Protein AF-A0A6J8EAR9-F1 (afdb_monomer)

Organism: Mytilus coruscus (NCBI:txid42192)

Nearest PDB structures (foldseek):
  6s7x-assembly1_B  TM=5.509E-01  e=9.308E-03  Drosophila melanogaster
  8rb3-assembly1_A  TM=5.680E-01  e=2.568E-02  Mus musculus
  8uyo-assembly1_1  TM=5.800E-01  e=6.290E-02  Homo sapiens

InterPro domains:
  IPR005162 Retrotransposon-derived protein PEG10, N-terminal capsid-like domain [PF03732] (91-165)

Foldseek 3Di:
DPVVVVVVVVVVVVVVVVVVVVVVVVVVVVVVVVVVVVVVVVVVVVVVVLVVLQVQAAAAELAQVCLVVRLVSLVVVCVVVVPLVCSLVSQLSRYDDPSNVVSVVCCVVPVPDHPVRNSVVCCVPRHDPDDLVNLVVVLVVQDADPPHDPVRSVVVNVVSVCSNCVVVVVPVVVVVVPD

Solvent-accessible surface area (backbone atoms only — not comparable to full-atom values): 10163 Å² total; per-residue (Å²): 124,70,72,61,56,56,54,54,52,52,53,53,52,52,54,51,50,54,51,53,53,53,51,53,50,53,52,51,52,54,54,51,52,52,53,51,52,53,50,51,50,52,51,50,51,52,52,52,52,55,55,51,52,59,74,75,35,76,67,40,76,73,56,29,86,51,35,66,58,41,54,52,43,51,52,53,48,20,61,75,69,72,36,66,90,47,42,64,57,52,51,44,71,34,31,37,66,74,58,24,59,44,48,55,53,48,46,71,79,39,76,85,63,50,65,68,58,51,50,50,56,46,42,76,73,46,34,63,87,72,54,37,68,58,31,41,54,49,52,75,66,64,70,80,52,97,88,55,52,72,66,59,41,50,52,54,50,49,56,35,48,51,52,35,46,56,71,60,72,65,55,59,65,66,58,71,78,67,124

pLDDT: mean 82.87, std 12.56, range [37.75, 95.69]

Structure (mmCIF, N/CA/C/O backbone):
data_AF-A0A6J8EAR9-F1
#
_entry.id   AF-A0A6J8EAR9-F1
#
loop_
_atom_site.group_PDB
_atom_site.id
_atom_site.type_symbol
_atom_site.label_atom_id
_atom_site.label_alt_id
_atom_site.label_comp_id
_atom_site.label_asym_id
_atom_site.label_entity_id
_atom_site.label_seq_id
_atom_site.pdbx_PDB_ins_code
_atom_site.Cartn_x
_atom_site.Cartn_y
_atom_site.Cartn_z
_atom_site.occupancy
_atom_site.B_iso_or_equiv
_atom_site.auth_seq_id
_atom_site.auth_comp_id
_atom_site.auth_asym_id
_atom_site.auth_atom_id
_atom_site.pdbx_PDB_model_num
ATOM 1 N N . MET A 1 1 ? 46.268 8.290 -72.864 1.00 56.88 1 MET A N 1
ATOM 2 C CA . MET A 1 1 ? 46.590 8.109 -71.430 1.00 56.88 1 MET A CA 1
ATOM 3 C C . MET A 1 1 ? 45.366 8.350 -70.540 1.00 56.88 1 MET A C 1
ATOM 5 O O . MET A 1 1 ? 45.399 7.973 -69.382 1.00 56.88 1 MET A O 1
ATOM 9 N N . ASP A 1 2 ? 44.246 8.835 -71.088 1.00 58.75 2 ASP A N 1
ATOM 10 C CA . ASP A 1 2 ? 43.073 9.289 -70.319 1.00 58.75 2 ASP A CA 1
ATOM 11 C C . ASP A 1 2 ? 42.173 8.182 -69.743 1.00 58.75 2 ASP A C 1
ATOM 13 O O . ASP A 1 2 ? 41.381 8.428 -68.840 1.00 58.75 2 ASP A O 1
ATOM 17 N N . ASN A 1 3 ? 42.294 6.939 -70.222 1.00 59.97 3 ASN A N 1
ATOM 18 C CA . ASN A 1 3 ? 41.403 5.849 -69.798 1.00 59.97 3 ASN A CA 1
ATOM 19 C C . ASN A 1 3 ? 41.842 5.176 -68.478 1.00 59.97 3 ASN A C 1
ATOM 21 O O . ASN A 1 3 ? 41.059 4.484 -67.832 1.00 59.97 3 ASN A O 1
ATOM 25 N N . GLN A 1 4 ? 43.097 5.382 -68.060 1.00 60.66 4 GLN A N 1
ATOM 26 C CA . GLN A 1 4 ? 43.659 4.792 -66.838 1.00 60.66 4 GLN A CA 1
ATOM 27 C C . GLN A 1 4 ? 43.368 5.658 -65.597 1.00 60.66 4 GLN A C 1
ATOM 29 O O . GLN A 1 4 ? 43.118 5.121 -64.518 1.00 60.66 4 GLN A O 1
ATOM 34 N N . ASP A 1 5 ? 43.291 6.983 -65.768 1.00 64.81 5 ASP A N 1
ATOM 35 C CA . ASP A 1 5 ? 42.922 7.927 -64.702 1.00 64.81 5 ASP A CA 1
ATOM 36 C C . ASP A 1 5 ? 41.435 7.849 -64.330 1.00 64.81 5 ASP A C 1
ATOM 38 O O . ASP A 1 5 ? 41.087 7.879 -63.147 1.00 64.81 5 ASP A O 1
ATOM 42 N N . ALA A 1 6 ? 40.547 7.661 -65.313 1.00 69.50 6 ALA A N 1
ATOM 43 C CA . ALA A 1 6 ? 39.117 7.470 -65.057 1.00 69.50 6 ALA A CA 1
ATOM 44 C C . ALA A 1 6 ? 38.842 6.186 -64.246 1.00 69.50 6 ALA A C 1
ATOM 46 O O . ALA A 1 6 ? 38.033 6.197 -63.317 1.00 69.50 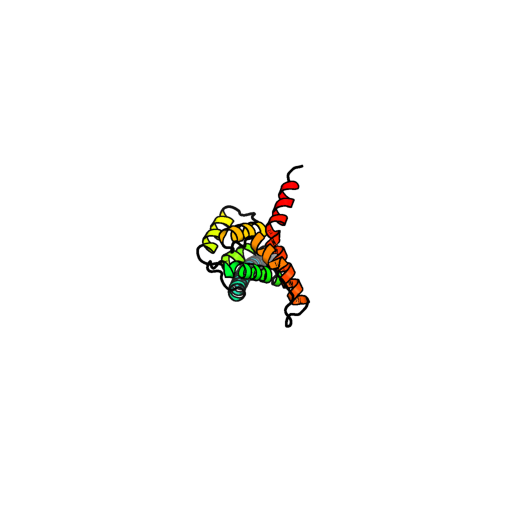6 ALA A O 1
ATOM 47 N N . SER A 1 7 ? 39.572 5.103 -64.540 1.00 72.94 7 SER A N 1
ATOM 48 C CA . SER A 1 7 ? 39.467 3.830 -63.816 1.00 72.94 7 SER A CA 1
ATOM 49 C C . SER A 1 7 ? 39.967 3.934 -62.372 1.00 72.94 7 SER A C 1
ATOM 51 O O . SER A 1 7 ? 39.327 3.404 -61.466 1.00 72.94 7 SER A O 1
ATOM 53 N N . MET A 1 8 ? 41.080 4.638 -62.131 1.00 72.50 8 MET A N 1
ATOM 54 C CA . MET A 1 8 ? 41.574 4.861 -60.767 1.00 72.50 8 MET A CA 1
ATOM 55 C C . MET A 1 8 ? 40.652 5.772 -59.949 1.00 72.50 8 MET A C 1
ATOM 57 O O . MET A 1 8 ? 40.526 5.588 -58.738 1.00 72.50 8 MET A O 1
ATOM 61 N N . SER A 1 9 ? 40.002 6.747 -60.589 1.00 76.81 9 SER A N 1
ATOM 62 C CA . SER A 1 9 ? 39.038 7.627 -59.921 1.00 76.81 9 SER A CA 1
ATOM 63 C C . SER A 1 9 ? 37.786 6.860 -59.477 1.00 76.81 9 SER A C 1
ATOM 65 O O . SER A 1 9 ? 37.372 6.973 -58.324 1.00 76.81 9 SER A O 1
ATOM 67 N N . ALA A 1 10 ? 37.241 5.992 -60.339 1.00 78.00 10 ALA A N 1
ATOM 68 C CA . ALA A 1 10 ? 36.088 5.150 -60.010 1.00 78.00 10 ALA A CA 1
ATOM 69 C C . ALA A 1 10 ? 36.380 4.180 -58.849 1.00 78.00 10 ALA A C 1
ATOM 71 O O . ALA A 1 10 ? 35.586 4.065 -57.916 1.00 78.00 10 ALA A O 1
ATOM 72 N N . GLN A 1 11 ? 37.563 3.560 -58.849 1.00 81.25 11 GLN A N 1
ATOM 73 C CA . GLN A 1 11 ? 37.971 2.625 -57.800 1.00 81.25 11 GLN A CA 1
ATOM 74 C C . GLN A 1 11 ? 38.132 3.311 -56.430 1.00 81.25 11 GLN A C 1
ATOM 76 O O . GLN A 1 11 ? 37.789 2.737 -55.398 1.00 81.25 11 GLN A O 1
ATOM 81 N N . LYS A 1 12 ? 38.596 4.569 -56.398 1.00 80.00 12 LYS A N 1
ATOM 82 C CA . LYS A 1 12 ? 38.664 5.367 -55.159 1.00 80.00 12 LYS A CA 1
ATOM 83 C C . LYS A 1 12 ? 37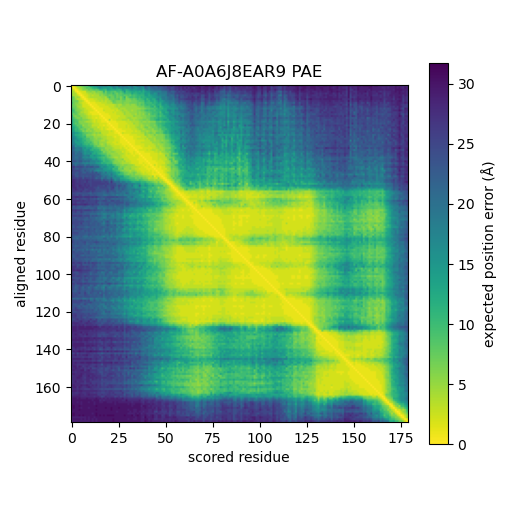.281 5.699 -54.599 1.00 80.00 12 LYS A C 1
ATOM 85 O O . LYS A 1 12 ? 37.106 5.667 -53.382 1.00 80.00 12 LYS A O 1
ATOM 90 N N . VAL A 1 13 ? 36.309 5.998 -55.464 1.00 82.00 13 VAL A N 1
ATOM 91 C CA . VAL A 1 13 ? 34.923 6.275 -55.049 1.00 82.00 13 VAL A CA 1
ATOM 92 C C . VAL A 1 13 ? 34.276 5.027 -54.450 1.00 82.00 13 VAL A C 1
ATOM 94 O O . VAL A 1 13 ? 33.635 5.117 -53.407 1.00 82.00 13 VAL A O 1
ATOM 97 N N . GLU A 1 14 ? 34.490 3.857 -55.051 1.00 84.38 14 GLU A N 1
ATOM 98 C CA . GLU A 1 14 ? 33.947 2.590 -54.551 1.00 84.38 14 GLU A CA 1
ATOM 99 C C . GLU A 1 14 ? 34.542 2.197 -53.188 1.00 84.38 14 GLU A C 1
ATOM 101 O O . GLU A 1 14 ? 33.813 1.801 -52.277 1.00 84.38 14 GLU A O 1
ATOM 106 N N . ILE A 1 15 ? 35.852 2.394 -52.996 1.00 86.38 15 ILE A N 1
ATOM 107 C CA . ILE A 1 15 ? 36.513 2.183 -51.698 1.00 86.38 15 ILE A CA 1
ATOM 108 C C . ILE A 1 15 ? 35.944 3.129 -50.631 1.00 86.38 15 ILE A C 1
ATOM 110 O O . ILE A 1 15 ? 35.656 2.689 -49.517 1.00 86.38 15 ILE A O 1
ATOM 114 N N . ALA A 1 16 ? 35.744 4.408 -50.962 1.00 83.06 16 ALA A N 1
ATOM 115 C CA . ALA A 1 16 ? 35.162 5.378 -50.037 1.00 83.06 16 ALA A CA 1
ATOM 116 C C . ALA A 1 16 ? 33.711 5.021 -49.670 1.00 83.06 16 ALA A C 1
ATOM 118 O O . ALA A 1 16 ? 33.340 5.084 -48.499 1.00 83.06 16 ALA A O 1
ATOM 119 N N . PHE A 1 17 ? 32.905 4.588 -50.644 1.00 83.94 17 PHE A N 1
ATOM 120 C CA . PHE A 1 17 ? 31.518 4.183 -50.417 1.00 83.94 17 PHE A CA 1
ATOM 121 C C . PHE A 1 17 ? 31.417 2.938 -49.525 1.00 83.94 17 PHE A C 1
ATOM 123 O O . PHE A 1 17 ? 30.630 2.917 -48.579 1.00 83.94 17 PHE A O 1
ATOM 130 N N . ASN A 1 18 ? 32.265 1.934 -49.764 1.00 84.62 18 ASN A N 1
ATOM 131 C CA . ASN A 1 18 ? 32.336 0.736 -48.926 1.00 84.62 18 ASN A CA 1
ATOM 132 C C . ASN A 1 18 ? 32.813 1.057 -47.499 1.00 84.62 18 ASN A C 1
ATOM 134 O O . ASN A 1 18 ? 32.317 0.466 -46.541 1.00 84.62 18 ASN A O 1
ATOM 138 N N . GLY A 1 19 ? 33.723 2.026 -47.339 1.00 86.44 19 GLY A N 1
ATOM 139 C CA . GLY A 1 19 ? 34.125 2.543 -46.029 1.00 86.44 19 GLY A CA 1
ATOM 140 C C . GLY A 1 19 ? 32.949 3.142 -45.254 1.00 86.44 19 GLY A C 1
ATOM 141 O O . GLY A 1 19 ? 32.681 2.730 -44.128 1.00 86.44 19 GLY A O 1
ATOM 142 N N . VAL A 1 20 ? 32.183 4.032 -45.892 1.00 87.06 20 VAL A N 1
ATOM 143 C CA . VAL A 1 20 ? 30.998 4.664 -45.282 1.00 87.06 20 VAL A CA 1
ATOM 144 C C . VAL A 1 20 ? 29.912 3.634 -44.951 1.00 87.06 20 VAL A C 1
ATOM 146 O O . VAL A 1 20 ? 29.296 3.706 -43.889 1.00 87.06 20 VAL A O 1
ATOM 149 N N . ALA A 1 21 ? 29.683 2.643 -45.817 1.00 83.81 21 ALA A N 1
ATOM 150 C CA . ALA A 1 21 ? 28.708 1.582 -45.564 1.00 83.81 21 ALA A CA 1
ATOM 151 C C . ALA A 1 21 ? 29.078 0.727 -44.336 1.00 83.81 21 ALA A C 1
ATOM 153 O O . ALA A 1 21 ? 28.204 0.396 -43.531 1.00 83.81 21 ALA A O 1
ATOM 154 N N . ASN A 1 22 ? 30.367 0.421 -44.158 1.00 84.75 22 ASN A N 1
ATOM 155 C CA . ASN A 1 22 ? 30.861 -0.315 -42.994 1.00 84.75 22 ASN A CA 1
ATOM 156 C C . ASN A 1 22 ? 30.736 0.501 -41.698 1.00 84.75 22 ASN A C 1
ATOM 158 O O . ASN A 1 22 ? 30.331 -0.043 -40.671 1.00 84.75 22 ASN A O 1
ATOM 162 N N . GLU A 1 23 ? 31.014 1.807 -41.740 1.00 86.62 23 GLU A N 1
ATOM 163 C CA . GLU A 1 23 ? 30.818 2.698 -40.589 1.00 86.62 23 GLU A CA 1
ATOM 164 C C . GLU A 1 23 ? 29.337 2.805 -40.194 1.00 86.62 23 GLU A C 1
ATOM 166 O O . 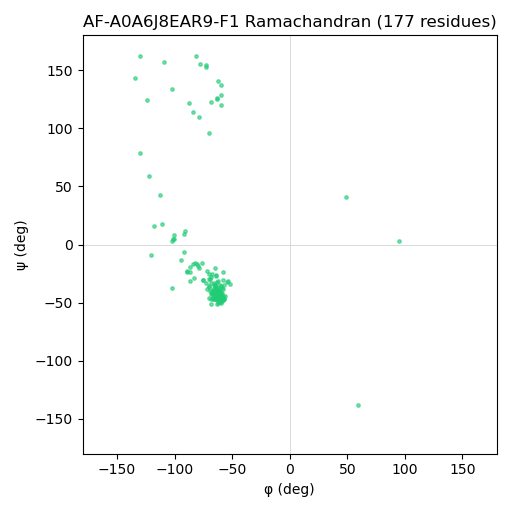GLU A 1 23 ? 28.996 2.693 -39.015 1.00 86.62 23 GLU A O 1
ATOM 171 N N . LEU A 1 24 ? 28.433 2.940 -41.172 1.00 83.56 24 LEU A N 1
ATOM 172 C CA . LEU A 1 24 ? 26.987 2.965 -40.929 1.00 83.56 24 LEU A CA 1
ATOM 173 C C . LEU A 1 24 ? 26.468 1.641 -40.350 1.00 83.56 24 LEU A C 1
ATOM 175 O O . LEU A 1 24 ? 25.591 1.654 -39.483 1.00 83.56 24 LEU A O 1
ATOM 179 N N . HIS A 1 25 ? 27.012 0.504 -40.793 1.00 87.81 25 HIS A N 1
ATOM 180 C CA . HIS A 1 25 ? 26.695 -0.800 -40.211 1.00 87.81 25 HIS A CA 1
ATOM 181 C C . HIS A 1 25 ? 27.132 -0.878 -38.741 1.00 87.81 25 HIS A C 1
ATOM 183 O O . HIS A 1 25 ? 26.331 -1.252 -37.885 1.00 87.81 25 HIS A O 1
ATOM 189 N N . GLY A 1 26 ? 28.363 -0.452 -38.433 1.00 85.38 26 GLY A N 1
ATOM 190 C CA . GLY A 1 26 ? 28.876 -0.418 -37.062 1.00 85.38 26 GLY A CA 1
ATOM 191 C C . GLY A 1 26 ? 28.050 0.484 -36.139 1.00 85.38 26 GLY A C 1
ATOM 192 O O . GLY A 1 26 ? 27.713 0.092 -35.023 1.00 85.38 26 GLY A O 1
ATOM 193 N N . LEU A 1 27 ? 27.631 1.661 -36.616 1.00 85.31 27 LEU A N 1
ATOM 194 C CA . LEU A 1 27 ? 26.758 2.559 -35.851 1.00 85.31 27 LEU A CA 1
ATOM 195 C C . LEU A 1 27 ? 25.389 1.932 -35.557 1.00 85.31 27 LEU A C 1
ATOM 197 O O . LEU A 1 27 ? 24.859 2.098 -34.458 1.00 85.31 27 LEU A O 1
ATOM 201 N N . ARG A 1 28 ? 24.819 1.184 -36.508 1.00 85.69 28 ARG A N 1
ATOM 202 C CA . ARG A 1 28 ? 23.540 0.491 -36.311 1.00 85.69 28 ARG A CA 1
ATOM 203 C C . ARG A 1 28 ? 23.634 -0.598 -35.243 1.00 85.69 28 ARG A C 1
ATOM 205 O O . ARG A 1 28 ? 22.717 -0.719 -34.433 1.00 85.69 28 ARG A O 1
ATOM 212 N N . GLU A 1 29 ? 24.720 -1.367 -35.220 1.00 88.88 29 GLU A N 1
ATOM 213 C CA . GLU A 1 29 ? 24.945 -2.372 -34.174 1.00 88.88 29 GLU A CA 1
ATOM 214 C C . GLU A 1 29 ? 25.056 -1.733 -32.789 1.00 88.88 29 GLU A C 1
ATOM 216 O O . GLU A 1 29 ? 24.414 -2.201 -31.851 1.00 88.88 29 GLU A O 1
ATOM 221 N N . VAL A 1 30 ? 25.784 -0.619 -32.664 1.00 84.81 30 VAL A N 1
ATOM 222 C CA . VAL A 1 30 ? 25.910 0.112 -31.392 1.00 84.81 30 VAL A CA 1
ATOM 223 C C . VAL A 1 30 ? 24.551 0.605 -30.885 1.00 84.81 30 VAL A C 1
ATOM 225 O O . VAL A 1 30 ? 24.251 0.462 -29.699 1.00 84.81 30 VAL A O 1
ATOM 228 N N . VAL A 1 31 ? 23.698 1.137 -31.767 1.00 88.50 31 VAL A N 1
ATOM 229 C CA . VAL A 1 31 ? 22.345 1.590 -31.395 1.00 88.50 31 VAL A CA 1
ATOM 230 C C . VAL A 1 31 ? 21.465 0.424 -30.937 1.00 88.50 31 VAL A C 1
ATOM 232 O O . VAL A 1 31 ? 20.749 0.555 -29.943 1.00 88.50 31 VAL A O 1
ATOM 235 N N . ASN A 1 32 ? 21.534 -0.725 -31.613 1.00 88.19 32 ASN A N 1
ATOM 236 C CA . ASN A 1 32 ? 20.781 -1.914 -31.209 1.00 88.19 32 ASN A CA 1
ATOM 237 C C . ASN A 1 32 ? 21.234 -2.420 -29.832 1.00 88.19 32 ASN A C 1
ATOM 239 O O . ASN A 1 32 ? 20.402 -2.626 -28.953 1.00 88.19 32 ASN A O 1
ATOM 243 N N . LEU A 1 33 ? 22.550 -2.516 -29.610 1.00 88.25 33 LEU A N 1
ATOM 244 C CA . LEU A 1 33 ? 23.117 -2.915 -28.320 1.00 88.25 33 LEU A CA 1
ATOM 245 C C . LEU A 1 33 ? 22.694 -1.967 -27.190 1.00 88.25 33 LEU A C 1
ATOM 247 O O . LEU A 1 33 ? 22.409 -2.415 -26.082 1.00 88.25 33 LEU A O 1
ATOM 251 N N . GLN A 1 34 ? 22.605 -0.661 -27.458 1.00 85.19 34 GLN A N 1
ATOM 252 C CA . GLN A 1 34 ? 22.108 0.305 -26.478 1.00 85.19 34 GLN A CA 1
ATOM 253 C C . GLN A 1 34 ? 20.634 0.046 -26.110 1.00 85.19 34 GLN A C 1
ATOM 255 O O . GLN A 1 34 ? 20.266 0.164 -24.938 1.00 85.19 34 GLN A O 1
ATOM 260 N N . GLY A 1 35 ? 19.799 -0.326 -27.086 1.00 85.44 35 GLY A N 1
ATOM 261 C CA . GLY A 1 35 ? 18.403 -0.711 -26.860 1.00 85.44 35 GLY A CA 1
ATOM 262 C C . GLY A 1 35 ? 18.264 -1.986 -26.023 1.00 85.44 35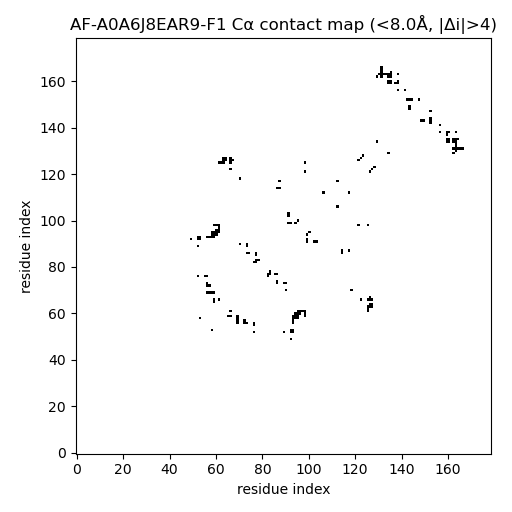 GLY A C 1
ATOM 263 O O . GLY A 1 35 ? 17.461 -2.028 -25.083 1.00 85.44 35 GLY A O 1
ATOM 264 N N . ASP A 1 36 ? 19.092 -2.989 -26.305 1.00 89.06 36 ASP A N 1
ATOM 265 C CA . ASP A 1 36 ? 19.103 -4.257 -25.572 1.00 89.06 36 ASP A CA 1
ATOM 266 C C . ASP A 1 36 ? 19.552 -4.047 -24.119 1.00 89.06 36 ASP A C 1
ATOM 268 O O . ASP A 1 36 ? 18.862 -4.458 -23.186 1.00 89.06 36 ASP A O 1
ATOM 272 N N . VAL A 1 37 ? 20.637 -3.294 -23.902 1.00 88.12 37 VAL A N 1
ATOM 273 C CA . VAL A 1 37 ? 21.128 -2.952 -22.556 1.00 88.12 37 VAL A CA 1
ATOM 274 C C . VAL A 1 37 ? 20.078 -2.187 -21.750 1.00 88.12 37 VAL A C 1
ATOM 276 O O . VAL A 1 37 ? 19.886 -2.467 -20.567 1.00 88.12 37 VAL A O 1
ATOM 279 N N . ALA A 1 38 ? 19.367 -1.237 -22.363 1.00 84.19 38 ALA A N 1
ATOM 280 C CA . ALA A 1 38 ? 18.302 -0.504 -21.682 1.00 84.19 38 ALA A CA 1
ATOM 281 C C . ALA A 1 38 ? 1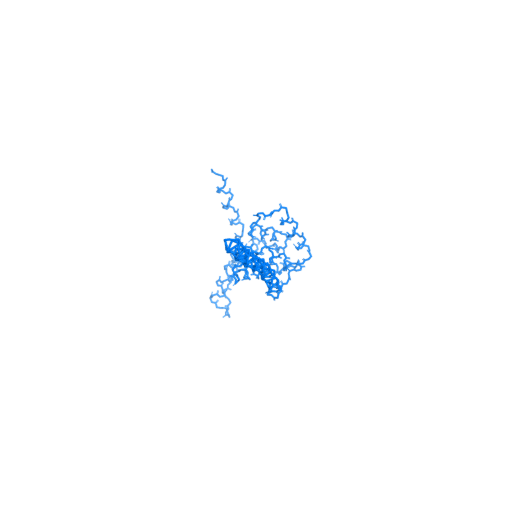7.140 -1.424 -21.264 1.00 84.19 38 ALA A C 1
ATOM 283 O O . ALA A 1 38 ? 16.571 -1.257 -20.180 1.00 84.19 38 ALA A O 1
ATOM 284 N N . THR A 1 39 ? 16.807 -2.409 -22.100 1.00 86.06 39 THR A N 1
ATOM 285 C CA . THR A 1 39 ? 15.751 -3.392 -21.824 1.00 86.06 39 THR A CA 1
ATOM 286 C C . THR A 1 39 ? 16.152 -4.327 -20.684 1.00 86.06 39 THR A C 1
ATOM 288 O O . THR A 1 39 ? 15.388 -4.489 -19.729 1.00 86.06 39 THR A O 1
ATOM 291 N N . GLU A 1 40 ? 17.374 -4.856 -20.722 1.00 88.00 40 GLU A N 1
ATOM 292 C CA . GLU A 1 40 ? 17.931 -5.709 -19.668 1.00 88.00 40 GLU A CA 1
ATOM 293 C C . GLU A 1 40 ? 18.052 -4.960 -18.334 1.00 88.00 40 GLU A C 1
ATOM 295 O O . GLU A 1 40 ? 17.629 -5.466 -17.296 1.00 88.00 40 GLU A O 1
ATOM 300 N N . LEU A 1 41 ? 18.527 -3.708 -18.339 1.00 83.88 41 LEU A N 1
ATOM 301 C CA . LEU A 1 41 ? 18.581 -2.870 -17.134 1.00 83.88 41 LEU A CA 1
ATOM 302 C C . LEU A 1 41 ? 17.192 -2.618 -16.542 1.00 83.88 41 LEU A C 1
ATOM 304 O O . LEU A 1 41 ? 17.029 -2.630 -15.319 1.00 83.88 41 LEU A O 1
ATOM 308 N N . LYS A 1 42 ? 16.175 -2.413 -17.386 1.00 77.50 42 LYS A N 1
ATOM 309 C CA . LYS A 1 42 ? 14.785 -2.275 -16.934 1.00 77.50 42 LYS A CA 1
ATOM 310 C C . LYS A 1 42 ? 14.274 -3.576 -16.305 1.00 77.50 42 LYS A C 1
ATOM 312 O O . LYS A 1 42 ? 13.640 -3.523 -15.248 1.00 77.50 42 LYS A O 1
ATOM 317 N N . GLY A 1 43 ? 14.580 -4.723 -16.912 1.00 77.19 43 GLY A N 1
ATOM 318 C CA . GLY A 1 43 ? 14.261 -6.047 -16.373 1.00 77.19 43 GLY A CA 1
ATOM 319 C C . GLY A 1 43 ? 14.929 -6.297 -15.020 1.00 77.19 43 GLY A C 1
ATOM 320 O O . GLY A 1 43 ? 14.255 -6.644 -14.048 1.00 77.19 43 GLY A O 1
ATOM 321 N N . LEU A 1 44 ? 16.229 -6.015 -14.924 1.00 77.31 44 LEU A N 1
ATOM 322 C CA . LEU A 1 44 ? 17.026 -6.172 -13.709 1.00 77.31 44 LEU A CA 1
ATOM 323 C C . LEU A 1 44 ? 16.533 -5.256 -12.582 1.00 77.31 44 LEU A C 1
ATOM 325 O O . LEU A 1 44 ? 16.361 -5.708 -11.452 1.00 77.31 44 LEU A O 1
ATOM 329 N N . LYS A 1 45 ? 16.224 -3.989 -12.889 1.00 74.56 45 LYS A N 1
ATOM 330 C CA . LYS A 1 45 ? 15.614 -3.054 -11.933 1.00 74.56 45 LYS A CA 1
ATOM 331 C C . LYS A 1 45 ? 14.301 -3.613 -11.386 1.00 74.56 45 LYS A C 1
ATOM 333 O O . LYS A 1 45 ? 14.099 -3.615 -10.176 1.00 74.56 45 LYS A O 1
ATOM 338 N N . SER A 1 46 ? 13.426 -4.119 -12.257 1.00 71.56 46 SER A N 1
ATOM 339 C CA . SER A 1 46 ? 12.155 -4.717 -11.835 1.00 71.56 46 SER A CA 1
ATOM 340 C C . SER A 1 46 ? 12.365 -5.939 -10.933 1.00 71.56 46 SER A C 1
ATOM 342 O O . SER A 1 46 ? 11.709 -6.050 -9.895 1.00 71.56 46 SER A O 1
ATOM 344 N N . ALA A 1 47 ? 13.305 -6.820 -11.288 1.00 69.81 47 ALA A N 1
ATOM 345 C CA . ALA A 1 47 ? 13.636 -8.011 -10.509 1.00 69.81 47 ALA A CA 1
ATOM 346 C C . ALA A 1 47 ? 14.183 -7.656 -9.116 1.00 69.81 47 ALA A C 1
ATOM 348 O O . ALA A 1 47 ? 13.679 -8.164 -8.114 1.00 69.81 47 ALA A O 1
ATOM 349 N N . ILE A 1 48 ? 15.136 -6.723 -9.035 1.00 70.25 48 ILE A N 1
ATOM 350 C CA . ILE A 1 48 ? 15.710 -6.250 -7.766 1.00 70.25 48 ILE A CA 1
ATOM 351 C C . ILE A 1 48 ? 14.633 -5.604 -6.889 1.00 70.25 48 ILE A C 1
ATOM 353 O O . ILE A 1 48 ? 14.536 -5.916 -5.702 1.00 70.25 48 ILE A O 1
ATOM 357 N N . CYS A 1 49 ? 13.780 -4.750 -7.465 1.00 64.81 49 CYS A N 1
ATOM 358 C CA . CYS A 1 49 ? 12.658 -4.162 -6.735 1.00 64.81 49 CYS A CA 1
ATOM 359 C C . CYS A 1 49 ? 11.736 -5.249 -6.164 1.00 64.81 49 CYS A C 1
ATOM 361 O O . CYS A 1 49 ? 11.404 -5.193 -4.985 1.00 64.81 49 CYS A O 1
ATOM 363 N N . SER A 1 50 ? 11.373 -6.264 -6.957 1.00 63.88 50 SER A N 1
ATOM 364 C CA . SER A 1 50 ? 10.497 -7.350 -6.492 1.00 63.88 50 SER A CA 1
ATOM 365 C C . SER A 1 50 ? 11.121 -8.198 -5.375 1.00 63.88 50 SER A C 1
ATOM 367 O O . SER A 1 50 ? 10.436 -8.558 -4.421 1.00 63.88 50 SER A O 1
ATOM 369 N N . GLN A 1 51 ? 12.430 -8.468 -5.432 1.00 65.62 51 GLN A N 1
ATOM 370 C CA . GLN A 1 51 ? 13.130 -9.212 -4.381 1.00 65.62 51 GLN A CA 1
ATOM 371 C C . GLN A 1 51 ? 13.195 -8.434 -3.063 1.00 65.62 51 GLN A C 1
ATOM 373 O O . GLN A 1 51 ? 12.969 -9.013 -2.000 1.00 65.62 51 GLN A O 1
ATOM 378 N N . ASN A 1 52 ? 13.454 -7.126 -3.122 1.00 65.12 52 ASN A N 1
ATOM 379 C CA . ASN A 1 52 ? 13.550 -6.289 -1.925 1.00 65.12 52 ASN A CA 1
ATOM 380 C C . ASN A 1 52 ? 12.192 -6.084 -1.241 1.00 65.12 52 ASN A C 1
ATOM 382 O O . ASN A 1 52 ? 12.119 -6.089 -0.011 1.00 65.12 52 ASN A O 1
ATOM 386 N N . VAL A 1 53 ? 11.111 -5.976 -2.021 1.00 65.56 53 VAL A N 1
ATOM 387 C CA . VAL A 1 53 ? 9.738 -5.888 -1.497 1.00 65.56 53 VAL A CA 1
ATOM 388 C C . VAL A 1 53 ? 9.398 -7.111 -0.640 1.00 65.56 53 VAL A C 1
ATOM 390 O O . VAL A 1 53 ? 8.914 -6.970 0.483 1.00 65.56 53 VAL A O 1
ATOM 393 N N . VAL A 1 54 ? 9.693 -8.313 -1.146 1.00 65.00 54 VAL A N 1
ATOM 394 C CA . VAL A 1 54 ? 9.353 -9.583 -0.482 1.00 65.00 54 VAL A CA 1
ATOM 395 C C . VAL A 1 54 ? 10.160 -9.804 0.803 1.00 65.00 54 VAL A C 1
ATOM 397 O O . VAL A 1 54 ? 9.675 -10.459 1.722 1.00 65.00 54 VAL A O 1
ATOM 400 N N . GLN A 1 55 ? 11.371 -9.248 0.904 1.00 73.12 55 GLN A N 1
ATOM 401 C CA . GLN A 1 55 ? 12.182 -9.339 2.125 1.00 73.12 55 GLN A CA 1
ATOM 402 C C . GLN A 1 55 ? 11.817 -8.282 3.177 1.00 73.12 55 GLN A C 1
ATOM 404 O O . GLN A 1 55 ? 11.993 -8.526 4.370 1.00 73.12 55 GLN A O 1
ATOM 409 N N . GLY A 1 56 ? 11.320 -7.115 2.755 1.00 75.69 56 GLY A N 1
ATOM 410 C CA . GLY A 1 56 ? 11.047 -5.983 3.645 1.00 75.69 56 GLY A CA 1
ATOM 411 C C . GLY A 1 56 ? 9.666 -5.984 4.307 1.00 75.69 56 GLY A C 1
ATOM 412 O O . GLY A 1 56 ? 9.480 -5.293 5.309 1.00 75.69 56 GLY A O 1
ATOM 413 N N . ILE A 1 57 ? 8.697 -6.731 3.767 1.00 86.19 57 ILE A N 1
ATOM 414 C CA . ILE A 1 57 ? 7.306 -6.743 4.241 1.00 86.19 57 ILE A CA 1
ATOM 415 C C . ILE A 1 57 ? 6.896 -8.173 4.590 1.00 86.19 57 ILE A C 1
ATOM 417 O O . ILE A 1 57 ? 6.949 -9.070 3.751 1.00 86.19 57 ILE A O 1
ATOM 421 N N . THR A 1 58 ? 6.433 -8.388 5.824 1.00 86.50 58 THR A N 1
ATOM 422 C CA . THR A 1 58 ? 5.857 -9.676 6.229 1.00 86.50 58 THR A CA 1
ATOM 423 C C . THR A 1 58 ? 4.600 -9.970 5.405 1.00 86.50 58 THR A C 1
ATOM 425 O O . THR A 1 58 ? 3.684 -9.142 5.407 1.00 86.50 58 THR A O 1
ATOM 428 N N . PRO A 1 59 ? 4.516 -11.130 4.725 1.00 88.75 59 PRO A N 1
ATOM 429 C CA . PRO A 1 59 ? 3.366 -11.430 3.891 1.00 88.75 59 PRO A CA 1
ATOM 430 C C . PRO A 1 59 ? 2.051 -11.502 4.673 1.00 88.75 59 PRO A C 1
ATOM 432 O O . PRO A 1 59 ? 1.994 -12.063 5.768 1.00 88.75 59 PRO A O 1
ATOM 435 N N . PHE A 1 60 ? 0.975 -10.986 4.084 1.00 91.62 60 PHE A N 1
ATOM 436 C CA . PHE A 1 60 ? -0.369 -11.079 4.641 1.00 91.62 60 PHE A CA 1
ATOM 437 C C . PHE A 1 60 ? -1.075 -12.361 4.203 1.00 91.62 60 PHE A C 1
ATOM 439 O O . PHE A 1 60 ? -1.295 -12.593 3.015 1.00 91.62 60 PHE A O 1
ATOM 446 N N . GLU A 1 61 ? -1.481 -13.169 5.180 1.00 89.06 61 GLU A N 1
ATOM 447 C CA . GLU A 1 61 ? -2.086 -14.493 4.967 1.00 89.06 61 GLU A CA 1
ATOM 448 C C . GLU A 1 61 ? -3.579 -14.537 5.344 1.00 89.06 61 GLU A C 1
ATOM 450 O O . GLU A 1 61 ? -4.144 -15.607 5.545 1.00 89.06 61 GLU A O 1
ATOM 455 N N . GLY A 1 62 ? -4.237 -13.374 5.448 1.00 83.88 62 GLY A N 1
ATOM 456 C CA . GLY A 1 62 ? -5.681 -13.284 5.713 1.00 83.88 62 GLY A CA 1
ATOM 457 C C . GLY A 1 62 ? -6.079 -13.108 7.182 1.00 83.88 62 GLY A C 1
ATOM 458 O O . GLY A 1 62 ? -7.267 -13.061 7.482 1.00 83.88 62 GLY A O 1
ATOM 459 N N . ASN A 1 63 ? -5.123 -12.984 8.110 1.00 86.94 63 ASN A N 1
ATOM 460 C CA . ASN A 1 63 ? -5.428 -12.710 9.518 1.00 86.94 63 ASN A CA 1
ATOM 461 C C . ASN A 1 63 ? -5.752 -11.223 9.732 1.00 86.94 63 ASN A C 1
ATOM 463 O O . ASN A 1 63 ? -4.848 -10.387 9.712 1.00 86.94 63 ASN A O 1
ATOM 467 N N . THR A 1 64 ? -7.018 -10.912 10.007 1.00 86.12 64 THR A N 1
ATOM 468 C CA . THR A 1 64 ? -7.541 -9.545 10.184 1.00 86.12 64 THR A CA 1
ATOM 469 C C . THR A 1 64 ? -6.754 -8.703 11.194 1.00 86.12 64 THR A C 1
ATOM 471 O O . THR A 1 64 ? -6.542 -7.515 10.960 1.00 86.12 64 THR A O 1
ATOM 474 N N . LYS A 1 65 ? -6.216 -9.313 12.261 1.00 85.38 65 LYS A N 1
ATOM 475 C CA . LYS A 1 65 ? -5.416 -8.613 13.287 1.00 85.38 65 LYS A CA 1
ATOM 476 C C . LYS A 1 65 ? -4.122 -8.018 12.735 1.00 85.38 65 LYS A C 1
ATOM 478 O O . LYS A 1 65 ? -3.658 -6.977 13.191 1.00 85.38 65 LYS A O 1
ATOM 483 N N . ASN A 1 66 ? -3.542 -8.673 11.732 1.00 88.44 66 ASN A N 1
ATOM 484 C CA . ASN A 1 66 ? -2.289 -8.247 11.114 1.00 88.44 66 ASN A CA 1
ATOM 485 C C . ASN A 1 66 ? -2.518 -7.324 9.912 1.00 88.44 66 ASN A C 1
ATOM 487 O O . ASN A 1 66 ? -1.556 -6.781 9.375 1.00 88.44 66 ASN A O 1
ATOM 491 N N . PHE A 1 67 ? -3.771 -7.123 9.489 1.00 90.31 67 PHE A N 1
ATOM 492 C CA . PHE A 1 67 ? -4.097 -6.354 8.291 1.00 90.31 67 PHE A CA 1
ATOM 493 C C . PHE A 1 67 ? -3.614 -4.902 8.389 1.00 90.31 67 PHE A C 1
ATOM 495 O O . PHE A 1 67 ? -2.905 -4.424 7.506 1.00 90.31 67 PHE A O 1
ATOM 502 N N . LYS A 1 68 ? -3.923 -4.212 9.498 1.00 88.88 68 LYS A N 1
ATOM 503 C CA . LYS A 1 68 ? -3.488 -2.820 9.720 1.00 88.88 68 LYS A CA 1
ATOM 504 C C . LYS A 1 68 ? -1.961 -2.696 9.722 1.00 88.88 68 LYS A C 1
ATOM 506 O O . LYS A 1 68 ? -1.417 -1.764 9.135 1.00 88.88 68 LYS A O 1
ATOM 511 N N . ALA A 1 69 ? -1.270 -3.639 10.366 1.00 90.12 69 ALA A N 1
ATOM 512 C CA . ALA A 1 69 ? 0.190 -3.662 10.403 1.00 90.12 69 ALA A CA 1
ATOM 513 C C . ALA A 1 69 ? 0.783 -3.859 9.000 1.00 90.12 69 ALA A C 1
ATOM 515 O O . ALA A 1 69 ? 1.704 -3.141 8.618 1.00 90.12 69 ALA A O 1
ATOM 516 N N . TRP A 1 70 ? 0.205 -4.769 8.215 1.00 94.06 70 TRP A N 1
ATOM 517 C CA . TRP A 1 70 ? 0.615 -5.037 6.842 1.00 94.06 70 TRP A CA 1
ATOM 518 C C . TRP A 1 70 ? 0.427 -3.826 5.916 1.00 94.06 70 TRP A C 1
ATOM 520 O O . TRP A 1 70 ? 1.376 -3.444 5.232 1.00 94.06 70 TRP A O 1
ATOM 530 N N . ILE A 1 71 ? -0.732 -3.157 5.954 1.00 93.75 71 ILE A N 1
ATOM 531 C CA . ILE A 1 71 ? -0.966 -1.916 5.190 1.00 93.75 71 ILE A CA 1
ATOM 532 C C . ILE A 1 71 ? 0.081 -0.851 5.543 1.00 93.75 71 ILE A C 1
ATOM 534 O O . ILE A 1 71 ? 0.714 -0.295 4.647 1.00 93.75 71 ILE A O 1
ATOM 538 N N . LYS A 1 72 ? 0.344 -0.632 6.841 1.00 92.06 72 LYS A N 1
ATOM 539 C CA . LYS A 1 72 ? 1.382 0.311 7.292 1.00 92.06 72 LYS A CA 1
ATOM 540 C C . LYS A 1 72 ? 2.779 -0.077 6.789 1.00 92.06 72 LYS A C 1
ATOM 542 O O . LYS A 1 72 ? 3.569 0.803 6.457 1.00 92.06 72 LYS A O 1
ATOM 547 N N . SER A 1 73 ? 3.109 -1.370 6.723 1.00 92.25 73 SER A N 1
ATOM 548 C CA . SER A 1 73 ? 4.391 -1.838 6.173 1.00 92.25 73 SER A CA 1
ATOM 549 C C . SER A 1 73 ? 4.528 -1.547 4.677 1.00 92.25 73 SER A C 1
ATOM 551 O O . SER A 1 73 ? 5.599 -1.116 4.254 1.00 92.25 73 SER A O 1
ATOM 553 N N . ILE A 1 74 ? 3.457 -1.723 3.897 1.00 92.94 74 ILE A N 1
ATOM 554 C CA . ILE A 1 74 ? 3.430 -1.375 2.469 1.00 92.94 74 ILE A CA 1
ATOM 555 C C . ILE A 1 74 ? 3.641 0.127 2.276 1.00 92.94 74 ILE A C 1
ATOM 557 O O . ILE A 1 74 ? 4.504 0.528 1.499 1.00 92.94 74 ILE A O 1
ATOM 561 N N . GLU A 1 75 ? 2.890 0.956 2.999 1.00 92.25 75 GLU A N 1
ATOM 562 C CA . GLU A 1 75 ? 2.967 2.418 2.885 1.00 92.25 75 GLU A CA 1
ATOM 563 C C . GLU A 1 75 ? 4.340 2.941 3.300 1.00 92.25 75 GLU A C 1
ATOM 565 O O . GLU A 1 75 ? 4.938 3.761 2.605 1.00 92.25 75 GLU A O 1
ATOM 570 N N . LYS A 1 76 ? 4.895 2.401 4.391 1.00 90.00 76 LYS A N 1
ATOM 571 C CA . LYS A 1 76 ? 6.259 2.707 4.820 1.00 90.00 76 LYS A CA 1
ATOM 572 C C . LYS A 1 76 ? 7.281 2.336 3.747 1.00 90.00 76 LYS A C 1
ATOM 574 O O . LYS A 1 76 ? 8.199 3.112 3.499 1.00 90.00 76 LYS A O 1
ATOM 579 N N . TYR A 1 77 ? 7.145 1.166 3.125 1.00 89.75 77 TYR A N 1
ATOM 580 C CA . TYR A 1 77 ? 8.042 0.744 2.053 1.00 89.75 77 TYR A CA 1
ATOM 581 C C . TYR A 1 77 ? 7.936 1.686 0.849 1.00 89.75 77 TYR A C 1
ATOM 583 O O . TYR A 1 77 ? 8.946 2.217 0.394 1.00 89.75 77 TYR A O 1
ATOM 591 N N . ALA A 1 78 ? 6.721 1.953 0.369 1.00 89.00 78 ALA A N 1
ATOM 592 C CA . ALA A 1 78 ? 6.495 2.843 -0.766 1.00 89.00 78 ALA A CA 1
ATOM 593 C C . ALA A 1 78 ? 7.050 4.254 -0.509 1.00 89.00 78 ALA A C 1
ATOM 595 O O . ALA A 1 78 ? 7.663 4.837 -1.400 1.00 89.00 78 ALA A O 1
ATOM 596 N N . LEU A 1 79 ? 6.928 4.762 0.722 1.00 86.44 79 LEU A N 1
ATOM 597 C CA . LEU A 1 79 ? 7.504 6.043 1.125 1.00 86.44 79 LEU A CA 1
ATOM 598 C C . LEU A 1 79 ? 9.041 6.027 1.119 1.00 86.44 79 LEU A C 1
ATOM 600 O O . LEU A 1 79 ? 9.660 6.947 0.592 1.00 86.44 79 LEU A O 1
ATOM 604 N N . LEU A 1 80 ? 9.668 4.985 1.676 1.00 84.69 80 LEU A N 1
ATOM 605 C CA . LEU A 1 80 ? 11.132 4.874 1.754 1.00 84.69 80 LEU A CA 1
ATOM 606 C C . LEU A 1 80 ? 11.797 4.784 0.376 1.00 84.69 80 LEU A C 1
ATOM 608 O O . LEU A 1 80 ? 12.889 5.316 0.188 1.00 84.69 80 LEU A O 1
ATOM 612 N N . PHE A 1 81 ? 11.144 4.119 -0.576 1.00 82.38 81 PHE A N 1
ATOM 613 C CA . PHE A 1 81 ? 11.670 3.919 -1.927 1.00 82.38 81 PHE A CA 1
ATOM 614 C C . PHE A 1 81 ? 11.078 4.887 -2.962 1.00 82.38 81 PHE A C 1
ATOM 616 O O . PHE A 1 81 ? 11.402 4.773 -4.143 1.00 82.38 81 PHE A O 1
ATOM 623 N N . ASN A 1 82 ? 10.246 5.843 -2.525 1.00 80.75 82 ASN A N 1
ATOM 624 C CA . ASN A 1 82 ? 9.499 6.770 -3.380 1.00 80.75 82 ASN A CA 1
ATOM 625 C C . ASN A 1 82 ? 8.754 6.053 -4.527 1.00 80.75 82 ASN A C 1
ATOM 627 O O . ASN A 1 82 ? 8.744 6.511 -5.667 1.00 80.75 82 ASN A O 1
ATOM 631 N N . ASP A 1 83 ? 8.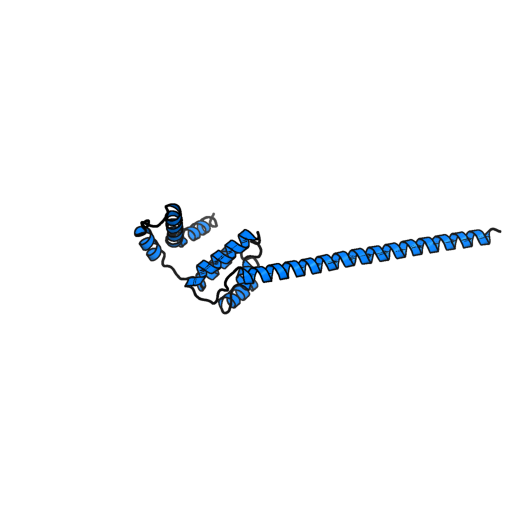160 4.898 -4.217 1.00 84.00 83 ASP A N 1
ATOM 632 C CA . ASP A 1 83 ? 7.531 3.980 -5.174 1.00 84.00 83 ASP A CA 1
ATOM 633 C C . ASP A 1 83 ? 6.005 3.924 -4.973 1.00 84.00 83 ASP A C 1
ATOM 635 O O . ASP A 1 83 ? 5.369 2.868 -4.959 1.00 84.00 83 ASP A O 1
ATOM 639 N N . MET A 1 84 ? 5.404 5.101 -4.762 1.00 83.06 84 MET A N 1
ATOM 640 C CA . MET A 1 84 ? 3.960 5.247 -4.536 1.00 83.06 84 MET A CA 1
ATOM 641 C C . MET A 1 84 ? 3.134 4.826 -5.758 1.00 83.06 84 MET A C 1
ATOM 643 O O . MET A 1 84 ? 1.999 4.381 -5.609 1.00 83.06 84 MET A O 1
ATOM 647 N N . GLU A 1 85 ? 3.697 4.906 -6.965 1.00 83.50 85 GLU A N 1
ATOM 648 C CA . GLU A 1 85 ? 3.024 4.460 -8.191 1.00 83.50 85 GLU A CA 1
ATOM 649 C C . GLU A 1 85 ? 2.806 2.939 -8.206 1.00 83.50 85 GLU A C 1
ATOM 651 O O . GLU A 1 85 ? 1.779 2.456 -8.694 1.00 83.50 85 GLU A O 1
ATOM 656 N N . ARG A 1 86 ? 3.733 2.174 -7.614 1.00 86.44 86 ARG A N 1
ATOM 657 C CA . ARG A 1 86 ? 3.717 0.703 -7.617 1.00 86.44 86 ARG A CA 1
ATOM 658 C C . ARG A 1 86 ? 3.198 0.096 -6.323 1.00 86.44 86 ARG A C 1
ATOM 660 O O . ARG A 1 86 ? 3.202 -1.123 -6.166 1.00 86.44 86 ARG A O 1
ATOM 667 N N . ILE A 1 87 ? 2.675 0.908 -5.409 1.00 92.19 87 ILE A N 1
ATOM 668 C CA . ILE A 1 87 ? 2.147 0.450 -4.118 1.00 92.19 87 ILE A CA 1
ATOM 669 C C . ILE A 1 87 ? 1.069 -0.645 -4.255 1.00 92.19 87 ILE A C 1
ATOM 671 O O . ILE A 1 87 ? 1.013 -1.576 -3.453 1.00 92.19 87 ILE A O 1
ATOM 675 N N . LYS A 1 88 ? 0.280 -0.613 -5.339 1.00 92.75 88 LYS A N 1
ATOM 676 C CA . LYS A 1 88 ? -0.705 -1.653 -5.692 1.00 92.75 88 LYS A CA 1
ATOM 677 C C . LYS A 1 88 ? -0.044 -2.994 -6.039 1.00 92.75 88 LYS A C 1
ATOM 679 O O . LYS A 1 88 ? -0.534 -4.048 -5.641 1.00 92.75 88 LYS A O 1
ATOM 684 N N . GLU A 1 89 ? 1.079 -2.955 -6.756 1.00 90.25 89 GLU A N 1
ATOM 685 C CA . GLU A 1 89 ? 1.876 -4.141 -7.095 1.00 90.25 89 GLU A CA 1
ATOM 686 C C . GLU A 1 89 ? 2.544 -4.716 -5.846 1.00 90.25 89 GLU A C 1
ATOM 688 O O . GLU A 1 89 ? 2.555 -5.929 -5.661 1.00 90.25 89 GLU A O 1
ATOM 693 N N . ILE A 1 90 ? 3.038 -3.849 -4.957 1.00 90.75 90 ILE A N 1
ATOM 694 C CA . ILE A 1 90 ? 3.619 -4.240 -3.667 1.00 90.75 90 ILE A CA 1
ATOM 695 C C . ILE A 1 90 ? 2.571 -4.953 -2.804 1.00 90.75 90 ILE A C 1
ATOM 697 O O . ILE A 1 90 ? 2.847 -6.018 -2.249 1.00 90.75 90 ILE A O 1
ATOM 701 N N . ALA A 1 91 ? 1.352 -4.414 -2.725 1.00 92.69 91 ALA A N 1
ATOM 702 C CA . ALA A 1 91 ? 0.249 -5.067 -2.026 1.00 92.69 91 ALA A CA 1
ATOM 703 C C . ALA A 1 91 ? -0.057 -6.447 -2.622 1.00 92.69 91 ALA A C 1
ATOM 705 O O . ALA A 1 91 ? -0.167 -7.423 -1.884 1.00 92.69 91 ALA A O 1
ATOM 706 N N . PHE A 1 92 ? -0.115 -6.559 -3.952 1.00 92.50 92 PHE A N 1
ATOM 707 C CA . PHE A 1 92 ? -0.325 -7.839 -4.627 1.00 92.50 92 PHE A CA 1
ATOM 708 C C . PHE A 1 92 ? 0.799 -8.856 -4.348 1.00 92.50 92 PHE A C 1
ATOM 710 O O . PHE A 1 92 ? 0.515 -10.017 -4.067 1.00 92.50 92 PHE A O 1
ATOM 717 N N . GLN A 1 93 ? 2.064 -8.426 -4.363 1.00 90.12 93 GLN A N 1
ATOM 718 C CA . GLN A 1 93 ? 3.232 -9.288 -4.123 1.00 90.12 93 GLN A CA 1
ATOM 719 C C . GLN A 1 93 ? 3.361 -9.757 -2.670 1.00 90.12 93 GLN A C 1
ATOM 721 O O . GLN A 1 93 ? 3.913 -10.824 -2.408 1.00 90.12 93 GLN A O 1
ATOM 726 N N . THR A 1 94 ? 2.883 -8.955 -1.720 1.00 91.25 94 THR A N 1
ATOM 727 C CA . THR A 1 94 ? 3.053 -9.204 -0.281 1.00 91.25 94 THR A CA 1
ATOM 728 C C . THR A 1 94 ? 1.806 -9.783 0.379 1.00 91.25 94 THR A C 1
ATOM 730 O O . THR A 1 94 ? 1.795 -9.980 1.588 1.00 91.25 94 THR A O 1
ATOM 733 N N . CYS A 1 95 ? 0.758 -10.100 -0.377 1.00 91.62 95 CYS A N 1
ATOM 734 C CA . CYS A 1 95 ? -0.390 -10.855 0.119 1.00 91.62 95 CYS A CA 1
ATOM 735 C C . CYS A 1 95 ? -0.414 -12.267 -0.471 1.00 91.62 95 CYS A C 1
ATOM 737 O O . CYS A 1 95 ? 0.139 -12.539 -1.535 1.00 91.62 95 CYS A O 1
ATOM 739 N N . LYS A 1 96 ? -1.082 -13.183 0.227 1.00 90.75 96 LYS A N 1
ATOM 740 C CA . LYS A 1 96 ? -1.280 -14.568 -0.206 1.00 90.75 96 LYS A CA 1
ATOM 741 C C . LYS A 1 96 ? -2.753 -14.963 -0.113 1.00 90.75 96 LYS A C 1
ATOM 743 O O . LYS A 1 96 ? -3.547 -14.322 0.580 1.00 90.75 96 LYS A O 1
ATOM 748 N N . GLY A 1 97 ? -3.107 -16.047 -0.803 1.00 91.75 97 GLY A N 1
ATOM 749 C CA . GLY A 1 97 ? -4.441 -16.649 -0.756 1.00 91.75 97 GLY A CA 1
ATOM 750 C C . GLY A 1 97 ? -5.546 -15.688 -1.201 1.00 91.75 97 GLY A C 1
ATOM 751 O O . GLY A 1 97 ? -5.365 -14.912 -2.136 1.00 91.75 97 GLY A O 1
ATOM 752 N N . ALA A 1 98 ? -6.673 -15.698 -0.482 1.00 90.88 98 ALA A N 1
ATOM 753 C CA . ALA A 1 98 ? -7.888 -14.975 -0.865 1.00 90.88 98 ALA A CA 1
ATOM 754 C C . ALA A 1 98 ? -7.702 -13.455 -1.043 1.00 90.88 98 ALA A C 1
ATOM 756 O O . ALA A 1 98 ? -8.394 -12.849 -1.862 1.00 90.88 98 ALA A O 1
ATOM 757 N N . CYS A 1 99 ? -6.778 -12.837 -0.297 1.00 91.69 99 CYS A N 1
ATOM 758 C CA . CYS A 1 99 ? -6.458 -11.415 -0.448 1.00 91.69 99 CYS A CA 1
ATOM 759 C C . CYS A 1 99 ? -5.753 -11.139 -1.787 1.00 91.69 99 CYS A C 1
ATOM 761 O O . CYS A 1 99 ? -6.135 -10.216 -2.504 1.00 91.69 99 CYS A O 1
ATOM 763 N N . SER A 1 100 ? -4.808 -11.999 -2.177 1.00 93.75 100 SER A N 1
ATOM 764 C CA . SER A 1 100 ? -4.114 -11.908 -3.469 1.00 93.75 100 SER A CA 1
ATOM 765 C C . SER A 1 100 ? -5.068 -12.132 -4.639 1.00 93.75 100 SER A C 1
ATOM 767 O O . SER A 1 100 ? -5.133 -11.307 -5.553 1.00 93.75 100 SER A O 1
ATOM 769 N N . ASP A 1 101 ? -5.914 -13.162 -4.546 1.00 93.81 101 ASP A N 1
ATOM 770 C CA . ASP A 1 101 ? -6.945 -13.448 -5.551 1.00 93.81 101 ASP A CA 1
ATOM 771 C C . ASP A 1 101 ? -7.947 -12.294 -5.691 1.00 93.81 101 ASP A C 1
ATOM 773 O O . ASP A 1 101 ? -8.491 -12.033 -6.768 1.00 93.81 101 ASP A O 1
ATOM 777 N N . TYR A 1 102 ? -8.251 -11.606 -4.587 1.00 94.62 102 TYR A N 1
ATOM 778 C CA . TYR A 1 102 ? -9.096 -10.419 -4.608 1.00 94.62 102 TYR A CA 1
ATOM 779 C C . TYR A 1 102 ? -8.403 -9.251 -5.310 1.00 94.62 102 TYR A C 1
ATOM 781 O O . TYR A 1 102 ? -8.981 -8.696 -6.242 1.00 94.62 102 TYR A O 1
ATOM 789 N N . ILE A 1 103 ? -7.169 -8.915 -4.920 1.00 94.56 103 ILE A N 1
ATOM 790 C CA . ILE A 1 103 ? -6.406 -7.809 -5.520 1.00 94.56 103 ILE A CA 1
ATOM 791 C C . ILE A 1 103 ? -6.241 -8.024 -7.025 1.00 94.56 103 ILE A C 1
ATOM 793 O O . ILE A 1 103 ? -6.491 -7.105 -7.801 1.00 94.56 103 ILE A O 1
ATOM 797 N N . GLN A 1 104 ? -5.903 -9.242 -7.455 1.00 94.75 104 GLN A N 1
ATOM 798 C CA . GLN A 1 104 ? -5.756 -9.566 -8.872 1.00 94.75 104 GLN A CA 1
ATOM 799 C C . GLN A 1 104 ? -7.044 -9.303 -9.663 1.00 94.75 104 GLN A C 1
ATOM 801 O O . GLN A 1 104 ? -7.006 -8.667 -10.717 1.00 94.75 104 GLN A O 1
ATOM 806 N N . ARG A 1 105 ? -8.191 -9.786 -9.162 1.00 95.56 105 ARG A N 1
ATOM 807 C CA . ARG A 1 105 ? -9.498 -9.566 -9.803 1.00 95.56 105 ARG A CA 1
ATOM 808 C C . ARG A 1 105 ? -9.866 -8.087 -9.809 1.00 95.56 105 ARG A C 1
ATOM 810 O O . ARG A 1 105 ? -10.249 -7.561 -10.847 1.00 95.56 105 ARG A O 1
ATOM 817 N N . TYR A 1 106 ? -9.681 -7.414 -8.678 1.00 94.69 106 TYR A N 1
ATOM 818 C CA . TYR A 1 106 ? -10.026 -6.010 -8.522 1.00 94.69 106 TYR A CA 1
ATOM 819 C C . TYR A 1 106 ? -9.230 -5.115 -9.481 1.00 94.69 106 TYR A C 1
ATOM 821 O O . TYR A 1 106 ? -9.829 -4.308 -10.182 1.00 94.69 106 TYR A O 1
ATOM 829 N N . LEU A 1 107 ? -7.908 -5.302 -9.578 1.00 93.69 107 LEU A N 1
ATOM 830 C CA . LEU A 1 107 ? -7.042 -4.526 -10.477 1.00 93.69 107 LEU A CA 1
ATOM 831 C C . LEU A 1 107 ? -7.274 -4.841 -11.959 1.00 93.69 107 LEU A C 1
ATOM 833 O O . LEU A 1 107 ? -7.072 -3.975 -12.811 1.00 93.69 107 LEU A O 1
ATOM 837 N N . ARG A 1 108 ? -7.697 -6.068 -12.287 1.00 93.75 108 ARG A N 1
ATOM 838 C CA . ARG A 1 108 ? -8.080 -6.423 -13.658 1.00 93.75 108 ARG A CA 1
ATOM 839 C C . ARG A 1 108 ? -9.312 -5.641 -14.104 1.00 93.75 108 ARG A C 1
ATOM 841 O O . ARG A 1 108 ? -9.345 -5.172 -15.242 1.00 93.75 108 ARG A O 1
ATOM 848 N N . ASP A 1 109 ? -10.284 -5.518 -13.208 1.00 94.00 109 ASP A N 1
ATOM 849 C CA . ASP A 1 109 ? -11.577 -4.906 -13.492 1.00 94.00 109 ASP A CA 1
ATOM 850 C C . ASP A 1 109 ? -11.533 -3.368 -13.293 1.00 94.00 109 ASP A C 1
ATOM 852 O O . ASP A 1 109 ? -12.279 -2.644 -13.946 1.00 94.00 109 ASP A O 1
ATOM 856 N N . HIS A 1 110 ? -10.594 -2.853 -12.483 1.00 91.69 110 HIS A N 1
ATOM 857 C CA . HIS A 1 110 ? -10.409 -1.426 -12.171 1.00 91.69 110 HIS A CA 1
ATOM 858 C C . HIS A 1 110 ? -8.944 -0.993 -12.354 1.00 91.69 110 HIS A C 1
ATOM 860 O O . HIS A 1 110 ? -8.184 -0.844 -11.393 1.00 91.69 110 HIS A O 1
ATOM 866 N N . ARG A 1 111 ? -8.522 -0.773 -13.606 1.00 87.06 111 ARG A N 1
ATOM 867 C CA . ARG A 1 111 ? -7.116 -0.441 -13.920 1.00 87.06 111 ARG A CA 1
ATOM 868 C C . ARG A 1 111 ? -6.659 0.904 -13.348 1.00 87.06 111 ARG A C 1
ATOM 870 O O . ARG A 1 111 ? -5.529 1.011 -12.870 1.00 87.06 111 ARG A O 1
ATOM 877 N N . ASP A 1 112 ? -7.558 1.885 -13.322 1.00 89.69 112 ASP A N 1
ATOM 878 C CA . ASP A 1 112 ? -7.265 3.261 -12.896 1.00 89.69 112 ASP A CA 1
ATOM 879 C C . ASP A 1 112 ? -7.492 3.496 -11.394 1.00 89.69 112 ASP A C 1
ATOM 881 O O . ASP A 1 112 ? -7.482 4.631 -10.922 1.00 89.69 112 ASP A O 1
ATOM 885 N N . THR A 1 113 ? -7.686 2.428 -10.612 1.00 91.56 113 THR A N 1
ATOM 886 C CA . THR A 1 113 ? -7.867 2.542 -9.163 1.00 91.56 113 THR A CA 1
ATOM 887 C C . THR A 1 113 ? -6.659 3.197 -8.498 1.00 91.56 113 THR A C 1
ATOM 889 O O . THR A 1 113 ? -5.506 2.842 -8.771 1.0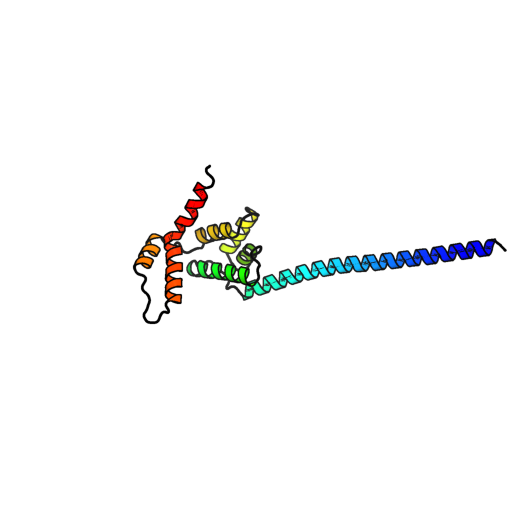0 91.56 113 THR A O 1
ATOM 892 N N . THR A 1 114 ? -6.922 4.106 -7.563 1.00 93.50 114 THR A N 1
ATOM 893 C CA . THR A 1 114 ? -5.891 4.690 -6.698 1.00 93.50 114 THR A CA 1
ATOM 894 C C . THR A 1 114 ? -5.570 3.767 -5.522 1.00 93.50 114 THR A C 1
ATOM 896 O O . THR A 1 114 ? -6.345 2.870 -5.181 1.00 93.50 114 THR A O 1
ATOM 899 N N . TRP A 1 115 ? -4.421 3.977 -4.874 1.00 93.69 115 TRP A N 1
ATOM 900 C CA . TRP A 1 115 ? -4.081 3.230 -3.659 1.00 93.69 115 TRP A CA 1
ATOM 901 C C . TRP A 1 115 ? -5.152 3.36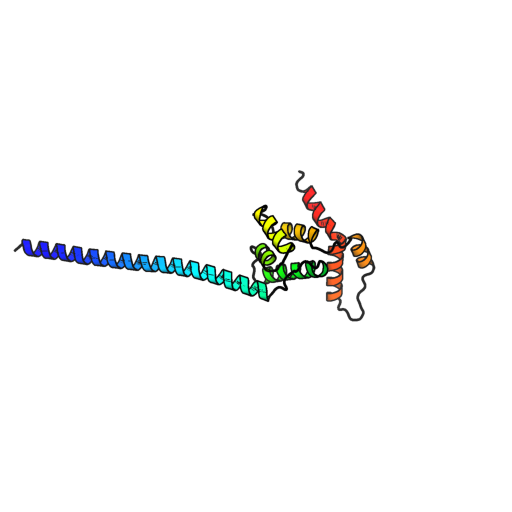8 -2.576 1.00 93.69 115 TRP A C 1
ATOM 903 O O . TRP A 1 115 ? -5.570 2.360 -2.019 1.00 93.69 115 TRP A O 1
ATOM 913 N N . GLU A 1 116 ? -5.658 4.580 -2.346 1.00 91.69 116 GLU A N 1
ATOM 914 C CA . GLU A 1 116 ? -6.678 4.836 -1.323 1.00 91.69 116 GLU A CA 1
ATOM 915 C C . GLU A 1 116 ? -7.976 4.062 -1.578 1.00 91.69 116 GLU A C 1
ATOM 917 O O . GLU A 1 116 ? -8.554 3.480 -0.659 1.00 91.69 116 GLU A O 1
ATOM 922 N N . GLN A 1 117 ? -8.404 3.966 -2.840 1.00 91.94 117 GLN A N 1
ATOM 923 C CA . GLN A 1 117 ? -9.570 3.164 -3.216 1.00 91.94 117 GLN A CA 1
ATOM 924 C C . GLN A 1 117 ? -9.336 1.673 -2.955 1.00 91.94 117 GLN A C 1
ATOM 926 O O . GLN A 1 117 ? -10.179 1.010 -2.351 1.00 91.94 117 GLN A O 1
ATOM 931 N N . LEU A 1 118 ? -8.176 1.147 -3.364 1.00 93.50 118 LEU A N 1
ATOM 932 C CA . LEU A 1 118 ? -7.825 -0.250 -3.115 1.00 93.50 118 LEU A CA 1
ATOM 933 C C . LEU A 1 118 ? -7.740 -0.539 -1.611 1.00 93.50 118 LEU A C 1
ATOM 935 O O . LEU A 1 118 ? -8.287 -1.532 -1.139 1.00 93.50 118 LEU A O 1
ATOM 939 N N . LYS A 1 119 ? -7.094 0.342 -0.846 1.00 93.50 119 LYS A N 1
ATOM 940 C CA . LYS A 1 119 ? -6.963 0.250 0.609 1.00 93.50 119 LYS A CA 1
ATOM 941 C C . LYS A 1 119 ? -8.327 0.238 1.292 1.00 93.50 119 LYS A C 1
ATOM 943 O O . LYS A 1 119 ? -8.527 -0.575 2.194 1.00 93.50 119 LYS A O 1
ATOM 948 N N . LYS A 1 120 ? -9.277 1.070 0.855 1.00 90.00 120 LYS A N 1
ATOM 949 C CA . LYS A 1 120 ? -10.655 1.081 1.370 1.00 90.00 120 LYS A CA 1
ATOM 950 C C . LYS A 1 120 ? -11.360 -0.257 1.134 1.00 90.00 120 LYS A C 1
ATOM 952 O O . LYS A 1 120 ? -11.896 -0.840 2.076 1.00 90.00 120 LYS A O 1
ATOM 957 N N . GLU A 1 121 ? -11.290 -0.785 -0.085 1.00 91.81 121 GLU A N 1
ATOM 958 C CA . GLU A 1 121 ? -11.870 -2.089 -0.437 1.00 91.81 121 GLU A CA 1
ATOM 959 C C . GLU A 1 121 ? -11.234 -3.246 0.342 1.00 91.81 121 GLU A C 1
ATOM 961 O O . GLU A 1 121 ? -11.927 -4.137 0.838 1.00 91.81 121 GLU A O 1
ATOM 966 N N . LEU A 1 122 ? -9.911 -3.221 0.502 1.00 92.56 122 LEU A N 1
ATOM 967 C CA . LEU A 1 122 ? -9.194 -4.213 1.294 1.00 92.56 122 LEU A CA 1
ATOM 968 C C . LEU A 1 122 ? -9.557 -4.122 2.776 1.00 92.56 122 LEU A C 1
ATOM 970 O O . LEU A 1 122 ? -9.783 -5.152 3.407 1.00 92.56 122 LEU A O 1
ATOM 974 N N . THR A 1 123 ? -9.665 -2.911 3.321 1.00 89.88 123 THR A N 1
ATOM 975 C CA . THR A 1 123 ? -10.040 -2.684 4.723 1.00 89.88 123 THR A CA 1
ATOM 976 C C . THR A 1 123 ? -11.452 -3.184 4.998 1.00 89.88 123 THR A C 1
ATOM 978 O O . THR A 1 123 ? -11.669 -3.861 5.997 1.00 89.88 123 THR A O 1
ATOM 981 N N . SER A 1 124 ? -12.392 -2.939 4.082 1.00 87.12 124 SER A N 1
ATOM 982 C CA . SER A 1 124 ? -13.773 -3.413 4.212 1.00 87.12 124 SER A CA 1
ATOM 983 C C . SER A 1 124 ? -13.891 -4.944 4.241 1.00 87.12 124 SER A C 1
ATOM 985 O O . SER A 1 124 ? -14.794 -5.469 4.889 1.00 87.12 124 SER A O 1
ATOM 987 N N . ARG A 1 125 ? -12.997 -5.671 3.554 1.00 89.31 125 ARG A N 1
ATOM 988 C CA . ARG A 1 125 ? -13.096 -7.135 3.382 1.00 89.31 125 ARG A CA 1
ATOM 989 C C . ARG A 1 125 ? -12.176 -7.945 4.288 1.00 89.31 125 ARG A C 1
ATOM 991 O O . ARG A 1 125 ? -12.549 -9.036 4.707 1.00 89.31 125 ARG A O 1
ATOM 998 N N . PHE A 1 126 ? -10.969 -7.446 4.531 1.00 90.25 126 PHE A N 1
ATOM 999 C CA . PHE A 1 126 ? -9.894 -8.153 5.233 1.00 90.25 126 PHE A CA 1
ATOM 1000 C C . PHE A 1 126 ? -9.424 -7.423 6.494 1.00 90.25 126 PHE A C 1
ATOM 1002 O O . PHE A 1 126 ? -8.635 -7.980 7.260 1.00 90.25 126 PHE A O 1
ATOM 1009 N N . GLY A 1 127 ? -9.885 -6.190 6.715 1.00 85.88 127 GLY A N 1
ATOM 1010 C CA . GLY A 1 127 ? -9.649 -5.463 7.951 1.00 85.88 127 GLY A CA 1
ATOM 1011 C C . GLY A 1 127 ? -10.477 -6.022 9.102 1.00 85.88 127 GLY A C 1
ATOM 1012 O O . GLY A 1 127 ? -11.551 -6.593 8.921 1.00 85.88 127 GLY A O 1
ATOM 1013 N N . GLU A 1 128 ? -9.966 -5.855 10.316 1.00 81.31 128 GLU A N 1
ATOM 1014 C CA . GLU A 1 128 ? -10.778 -6.040 11.511 1.00 81.31 128 GLU A CA 1
ATOM 1015 C C . GLU A 1 128 ? -11.822 -4.918 11.571 1.00 81.31 128 GLU A C 1
ATOM 1017 O O . GLU A 1 128 ? -11.462 -3.739 11.567 1.00 81.31 128 GLU A O 1
ATOM 1022 N N . ILE A 1 129 ? -13.107 -5.282 11.611 1.00 70.06 129 ILE A N 1
ATOM 1023 C CA . ILE A 1 129 ? -14.194 -4.320 11.812 1.00 70.06 129 ILE A CA 1
ATOM 1024 C C . ILE A 1 129 ? -14.091 -3.835 13.256 1.00 70.06 129 ILE A C 1
ATOM 1026 O O . ILE A 1 129 ? -14.551 -4.491 14.189 1.00 70.06 129 ILE A O 1
ATOM 1030 N N . THR A 1 130 ? -13.429 -2.700 13.445 1.00 67.19 130 THR A N 1
ATOM 1031 C CA . THR A 1 130 ? -13.448 -1.979 14.713 1.00 67.19 130 THR A CA 1
ATOM 1032 C C . THR A 1 130 ? -14.705 -1.119 14.721 1.00 67.19 130 THR A C 1
ATOM 1034 O O . THR A 1 130 ? -14.826 -0.216 13.902 1.00 67.19 130 THR A O 1
ATOM 1037 N N . ASP A 1 131 ? -15.650 -1.413 15.613 1.00 76.88 131 ASP A N 1
ATOM 1038 C CA . ASP A 1 131 ? -16.828 -0.565 15.816 1.00 76.88 131 ASP A CA 1
ATOM 1039 C C . ASP A 1 131 ? -16.368 0.851 16.236 1.00 76.88 131 ASP A C 1
ATOM 1041 O O . ASP A 1 131 ? -15.701 0.981 17.273 1.00 76.88 131 ASP A O 1
ATOM 1045 N N . PRO A 1 132 ? -16.704 1.914 15.478 1.00 80.19 132 PRO A N 1
ATOM 1046 C CA . PRO A 1 132 ? -16.355 3.290 15.833 1.00 80.19 132 PRO A CA 1
ATOM 1047 C C . PRO A 1 132 ? -16.808 3.678 17.246 1.00 80.19 132 PRO A C 1
ATOM 1049 O O . PRO A 1 132 ? -16.121 4.430 17.939 1.00 80.19 132 PRO A O 1
ATOM 1052 N N . GLN A 1 133 ? -17.923 3.119 17.733 1.00 82.81 133 GLN A N 1
ATOM 1053 C CA . GLN A 1 133 ? -18.396 3.352 19.101 1.00 82.81 133 GLN A CA 1
ATOM 1054 C C . GLN A 1 133 ? -17.505 2.684 20.148 1.00 82.81 133 GLN A C 1
ATOM 1056 O O . GLN A 1 133 ? -17.251 3.253 21.217 1.00 82.81 133 GLN A O 1
ATOM 1061 N N . HIS A 1 134 ? -16.979 1.499 19.838 1.00 84.50 134 HIS A N 1
ATOM 1062 C CA . HIS A 1 134 ? -15.998 0.834 20.684 1.00 84.50 134 HIS A CA 1
ATOM 1063 C C . HIS A 1 134 ? -14.699 1.648 20.754 1.00 84.50 134 HIS A C 1
ATOM 1065 O O . HIS A 1 134 ? -14.217 1.931 21.852 1.00 84.50 134 HIS A O 1
ATOM 1071 N N . ALA A 1 135 ? -14.193 2.121 19.611 1.00 85.19 135 ALA A N 1
ATOM 1072 C CA . ALA A 1 135 ? -13.016 2.990 19.557 1.00 85.19 135 ALA A CA 1
ATOM 1073 C C . ALA A 1 135 ? -13.240 4.323 20.300 1.00 85.19 135 ALA A C 1
ATOM 1075 O O . ALA A 1 135 ? -12.384 4.745 21.076 1.00 85.19 135 ALA A O 1
ATOM 1076 N N . SER A 1 136 ? -14.416 4.948 20.164 1.00 85.56 136 SER A N 1
ATOM 1077 C CA . SER A 1 136 ? -14.781 6.165 20.908 1.00 85.56 136 SER A CA 1
ATOM 1078 C C . SER A 1 136 ? -14.818 5.930 22.421 1.00 85.56 136 SER A C 1
ATOM 1080 O O . SER A 1 136 ? -14.352 6.759 23.209 1.00 85.56 136 SER A O 1
ATOM 1082 N N . THR A 1 137 ? -15.329 4.773 22.847 1.00 89.38 137 THR A N 1
ATOM 1083 C CA . THR A 1 137 ? -15.350 4.383 24.262 1.00 89.38 137 THR A CA 1
ATOM 1084 C C . THR A 1 137 ? -13.934 4.217 24.805 1.00 89.38 137 THR A C 1
ATOM 1086 O O . THR A 1 137 ? -13.625 4.755 25.870 1.00 89.38 137 THR A O 1
ATOM 1089 N N . LEU A 1 138 ? -13.058 3.541 24.058 1.00 88.00 138 LEU A N 1
ATOM 1090 C CA . LEU A 1 138 ? -11.647 3.405 24.414 1.00 88.00 138 LEU A CA 1
ATOM 1091 C C . LEU A 1 138 ? -10.949 4.771 24.462 1.00 88.00 138 LEU A C 1
ATOM 1093 O O . LEU A 1 138 ? -10.192 5.026 25.394 1.00 88.00 138 LEU A O 1
ATOM 1097 N N . LEU A 1 139 ? -11.246 5.675 23.521 1.00 89.81 139 LEU A N 1
ATOM 1098 C CA . LEU A 1 139 ? -10.651 7.014 23.463 1.00 89.81 139 LEU A CA 1
ATOM 1099 C C . LEU A 1 139 ? -10.959 7.829 24.720 1.00 89.81 139 LEU A C 1
ATOM 1101 O O . LEU A 1 139 ? -10.076 8.481 25.268 1.00 89.81 139 LEU A O 1
ATOM 1105 N N . ARG A 1 140 ? -12.195 7.745 25.226 1.00 90.44 140 ARG A N 1
ATOM 1106 C CA . ARG A 1 140 ? -12.602 8.411 26.477 1.00 90.44 140 ARG A CA 1
ATOM 1107 C C . ARG A 1 140 ? -11.921 7.830 27.715 1.00 90.44 140 ARG A C 1
ATOM 1109 O O . ARG A 1 140 ? -11.825 8.510 28.734 1.00 90.44 140 ARG A O 1
ATOM 1116 N N . GLN A 1 141 ? -11.509 6.568 27.651 1.00 92.44 141 GLN A N 1
ATOM 1117 C CA . GLN A 1 141 ? -10.862 5.857 28.753 1.00 92.44 141 GLN A CA 1
ATOM 1118 C C . GLN A 1 141 ? -9.333 5.915 28.680 1.00 92.44 141 GLN A C 1
ATOM 1120 O O . GLN A 1 141 ? -8.672 5.579 29.665 1.00 92.44 141 GLN A O 1
ATOM 1125 N N . LEU A 1 142 ? -8.775 6.342 27.544 1.00 91.44 142 LEU A N 1
ATOM 1126 C CA . LEU A 1 142 ? -7.341 6.414 27.328 1.00 91.44 142 LEU A CA 1
ATOM 1127 C C . LEU A 1 142 ? -6.711 7.413 28.307 1.00 91.44 142 LEU A C 1
ATOM 1129 O O . LEU A 1 142 ? -7.124 8.566 28.419 1.00 91.44 142 LEU A O 1
ATOM 1133 N N . LYS A 1 143 ? -5.700 6.947 29.037 1.00 93.19 143 LYS A N 1
ATOM 1134 C CA . LYS A 1 143 ? -4.892 7.744 29.959 1.00 93.19 143 LYS A CA 1
ATOM 1135 C C . LYS A 1 143 ? -3.428 7.416 29.726 1.00 93.19 143 LYS A C 1
ATOM 1137 O O . LYS A 1 143 ? -3.103 6.253 29.487 1.00 93.19 143 LYS A O 1
ATOM 1142 N N . GLN A 1 144 ? -2.572 8.427 29.842 1.00 94.62 144 GLN A N 1
ATOM 1143 C CA . GLN A 1 144 ? -1.127 8.236 29.787 1.00 94.62 144 GLN A CA 1
ATOM 1144 C C . GLN A 1 144 ? -0.698 7.290 30.910 1.00 94.62 144 GLN A C 1
ATOM 1146 O O . GLN A 1 144 ? -1.068 7.488 32.073 1.00 94.62 144 GLN A O 1
ATOM 1151 N N . LYS A 1 145 ? 0.067 6.253 30.566 1.00 93.12 145 LYS A N 1
ATOM 1152 C CA . LYS A 1 145 ? 0.629 5.337 31.566 1.00 93.12 145 LYS A CA 1
ATOM 1153 C C . LYS A 1 145 ? 1.839 5.970 32.257 1.00 93.12 145 LYS A C 1
ATOM 1155 O O . LYS A 1 145 ? 2.501 6.840 31.701 1.00 93.12 145 LYS A O 1
ATOM 1160 N N . GLY A 1 146 ? 2.145 5.526 33.478 1.00 91.62 146 GLY A N 1
ATOM 1161 C CA . GLY A 1 146 ? 3.255 6.083 34.268 1.00 91.62 146 GLY A CA 1
ATOM 1162 C C . GLY A 1 146 ? 4.646 5.846 33.665 1.00 91.62 146 GLY A C 1
ATOM 1163 O O . GLY A 1 146 ? 5.582 6.567 33.993 1.00 91.62 146 GLY A O 1
ATOM 1164 N N . ASP A 1 147 ? 4.774 4.858 32.782 1.00 93.44 147 ASP A N 1
ATOM 1165 C CA . ASP A 1 147 ? 5.986 4.469 32.057 1.00 93.44 147 ASP A CA 1
ATOM 1166 C C . ASP A 1 147 ? 6.009 4.955 30.593 1.00 93.44 147 ASP A C 1
ATOM 1168 O O . ASP A 1 147 ? 6.944 4.661 29.850 1.00 93.44 147 ASP A O 1
ATOM 1172 N N . GLU A 1 148 ? 4.997 5.713 30.166 1.00 93.12 148 GLU A N 1
ATOM 1173 C CA . GLU A 1 148 ? 4.823 6.156 28.784 1.00 93.12 148 GLU A CA 1
ATOM 1174 C C . GLU A 1 148 ? 5.247 7.620 28.604 1.00 93.12 148 GLU A C 1
ATOM 1176 O O . GLU A 1 148 ? 4.860 8.507 29.371 1.00 93.12 148 GLU A O 1
ATOM 1181 N N . SER A 1 149 ? 6.018 7.906 27.552 1.00 95.69 149 SER A N 1
ATOM 1182 C CA . SER A 1 149 ? 6.363 9.287 27.206 1.00 95.69 149 SER A CA 1
ATOM 1183 C C . SER A 1 149 ? 5.164 10.034 26.618 1.00 95.69 149 SER A C 1
ATOM 1185 O O . SER A 1 149 ? 4.277 9.442 26.004 1.00 95.69 149 SER A O 1
ATOM 1187 N N . VAL A 1 150 ? 5.157 11.363 26.749 1.00 93.94 150 VAL A N 1
ATOM 1188 C CA . VAL A 1 150 ? 4.081 12.214 26.207 1.00 93.94 150 VAL A CA 1
ATOM 1189 C C . VAL A 1 150 ? 3.919 12.016 24.696 1.00 93.94 150 VAL A C 1
ATOM 1191 O O . VAL A 1 150 ? 2.804 12.041 24.188 1.00 93.94 150 VAL A O 1
ATOM 1194 N N . GLN A 1 151 ? 5.019 11.779 23.981 1.00 92.94 151 GLN A N 1
ATOM 1195 C CA . GLN A 1 151 ? 5.016 11.526 22.544 1.00 92.94 151 GLN A CA 1
ATOM 1196 C C . GLN A 1 151 ? 4.317 10.208 22.203 1.00 92.94 151 GLN A C 1
ATOM 1198 O O . GLN A 1 151 ? 3.462 10.187 21.326 1.00 92.94 151 GLN A O 1
ATOM 1203 N N . ILE A 1 152 ? 4.640 9.121 22.913 1.00 89.69 152 ILE A N 1
ATOM 1204 C CA . ILE A 1 152 ? 4.000 7.815 22.684 1.00 89.69 152 ILE A CA 1
ATOM 1205 C C . ILE A 1 152 ? 2.507 7.903 23.020 1.00 89.69 152 ILE A C 1
ATOM 1207 O O . ILE A 1 152 ? 1.674 7.426 22.251 1.00 89.69 152 ILE A O 1
ATOM 1211 N N . TYR A 1 153 ? 2.166 8.601 24.104 1.00 92.81 153 TYR A N 1
ATOM 1212 C CA . TYR A 1 153 ? 0.778 8.853 24.471 1.00 92.81 153 TYR A CA 1
ATOM 1213 C C . TYR A 1 153 ? 0.018 9.640 23.396 1.00 92.81 153 TYR A C 1
ATOM 1215 O O . TYR A 1 153 ? -1.098 9.265 23.037 1.00 92.81 153 TYR A O 1
ATOM 1223 N N . ALA A 1 154 ? 0.618 10.699 22.845 1.00 92.25 154 ALA A N 1
ATOM 1224 C CA . ALA A 1 154 ? 0.011 11.497 21.782 1.00 92.25 154 ALA A CA 1
ATOM 1225 C C . ALA A 1 154 ? -0.230 10.674 20.505 1.00 92.25 154 ALA A C 1
ATOM 1227 O O . ALA A 1 154 ? -1.301 10.772 19.910 1.00 92.25 154 ALA A O 1
ATOM 1228 N N . GLU A 1 155 ? 0.719 9.817 20.121 1.00 90.19 155 GLU A N 1
ATOM 1229 C CA . GLU A 1 155 ? 0.555 8.899 18.987 1.00 90.19 155 GLU A CA 1
ATOM 1230 C C . GLU A 1 155 ? -0.564 7.881 19.238 1.00 90.19 155 GLU A C 1
ATOM 1232 O O . GLU A 1 155 ? -1.389 7.621 18.361 1.00 90.19 155 GLU A O 1
ATOM 1237 N N . ASN A 1 156 ? -0.647 7.317 20.444 1.00 89.25 156 ASN A N 1
ATOM 1238 C CA . ASN A 1 156 ? -1.719 6.392 20.815 1.00 89.25 156 ASN A CA 1
ATOM 1239 C C . ASN A 1 156 ? -3.095 7.073 20.788 1.00 89.25 156 ASN A C 1
ATOM 1241 O O . ASN A 1 156 ? -4.056 6.502 20.266 1.00 89.25 156 ASN A O 1
ATOM 1245 N N . LEU A 1 157 ? -3.174 8.309 21.287 1.00 91.25 157 LEU A N 1
ATOM 1246 C CA . LEU A 1 157 ? -4.376 9.138 21.236 1.00 91.25 157 LEU A CA 1
ATOM 1247 C C . LEU A 1 157 ? -4.807 9.403 19.789 1.00 91.25 157 LEU A C 1
ATOM 1249 O O . LEU A 1 157 ? -5.978 9.223 19.460 1.00 91.25 157 LEU A O 1
ATOM 1253 N N . LEU A 1 158 ? -3.866 9.784 18.920 1.00 89.88 158 LEU A N 1
ATOM 1254 C CA . LEU A 1 158 ? -4.134 10.070 17.512 1.00 89.88 158 LEU A CA 1
ATOM 1255 C C . LEU A 1 158 ? -4.601 8.822 16.753 1.00 89.88 158 LEU A C 1
ATOM 1257 O O . LEU A 1 158 ? -5.598 8.877 16.036 1.00 89.88 158 LEU A O 1
ATOM 1261 N N . ASN A 1 159 ? -3.927 7.684 16.941 1.00 86.00 159 ASN A N 1
ATOM 1262 C CA . ASN A 1 159 ? -4.321 6.422 16.312 1.00 86.00 159 ASN A CA 1
ATOM 1263 C C . ASN A 1 159 ? -5.756 6.031 16.695 1.00 86.00 159 ASN A C 1
ATOM 1265 O O . ASN A 1 159 ? -6.548 5.677 15.826 1.00 86.00 159 ASN A O 1
ATOM 1269 N N . LEU A 1 160 ? -6.109 6.138 17.978 1.00 87.00 160 LEU A N 1
ATOM 1270 C CA . LEU A 1 160 ? -7.437 5.769 18.464 1.00 87.00 160 LEU A CA 1
ATOM 1271 C C . LEU A 1 160 ? -8.522 6.772 18.043 1.00 87.00 160 LEU A C 1
ATOM 1273 O O . LEU A 1 160 ? -9.656 6.376 17.775 1.00 87.00 160 LEU A O 1
ATOM 1277 N N . ALA A 1 161 ? -8.176 8.057 17.933 1.00 88.12 161 ALA A N 1
ATOM 1278 C CA . ALA A 1 161 ? -9.063 9.073 17.374 1.00 88.12 161 ALA A CA 1
ATOM 1279 C C . ALA A 1 161 ? -9.378 8.791 15.899 1.00 88.12 161 ALA A C 1
ATOM 1281 O O . ALA A 1 161 ? -10.546 8.815 15.518 1.00 88.12 161 ALA A O 1
ATOM 1282 N N . ASN A 1 162 ? -8.372 8.441 15.094 1.00 85.69 162 ASN A N 1
ATOM 1283 C CA . ASN A 1 162 ? -8.575 8.080 13.689 1.00 85.69 162 ASN A CA 1
ATOM 1284 C C . ASN A 1 162 ? -9.503 6.868 13.534 1.00 85.69 162 ASN A C 1
ATOM 1286 O O . ASN A 1 162 ? -10.307 6.820 12.612 1.00 85.69 162 ASN A O 1
ATOM 1290 N N . GLU A 1 163 ? -9.440 5.898 14.449 1.00 82.88 163 GLU A N 1
ATOM 1291 C CA . GLU A 1 163 ? -10.360 4.757 14.440 1.00 82.88 163 GLU A CA 1
ATOM 1292 C C . GLU A 1 163 ? -11.788 5.165 14.825 1.00 82.88 163 GLU A C 1
ATOM 1294 O O . GLU A 1 163 ? -12.739 4.805 14.129 1.00 82.88 163 GLU A O 1
ATOM 1299 N N . ALA A 1 164 ? -11.937 5.963 15.887 1.00 85.38 164 ALA A N 1
ATOM 1300 C CA . ALA A 1 164 ? -13.233 6.428 16.382 1.00 85.38 164 ALA A CA 1
ATOM 1301 C C . ALA A 1 164 ? -13.982 7.337 15.392 1.00 85.38 164 ALA A C 1
ATOM 1303 O O . ALA A 1 164 ? -15.210 7.398 15.432 1.00 85.38 164 ALA A O 1
ATOM 1304 N N . TYR A 1 165 ? -13.251 8.035 14.520 1.00 83.75 165 TYR A N 1
ATOM 1305 C CA . TYR A 1 165 ? -13.793 9.012 13.573 1.00 83.75 165 TYR A CA 1
ATOM 1306 C C . TYR A 1 165 ? -13.564 8.641 12.101 1.00 83.75 165 TYR A C 1
ATOM 1308 O O . TYR A 1 165 ? -13.750 9.481 11.224 1.00 83.75 165 TYR A O 1
ATOM 1316 N N . SER A 1 166 ? -13.221 7.382 11.819 1.00 73.38 166 SER A N 1
ATOM 1317 C CA . SER A 1 166 ? -12.929 6.883 10.465 1.00 73.38 166 SER A CA 1
ATOM 1318 C C . SER A 1 166 ? -14.072 7.067 9.449 1.00 73.38 166 SER A C 1
ATOM 1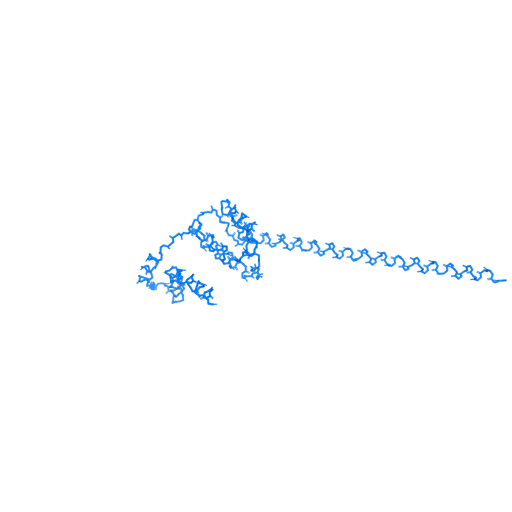320 O O . SER A 1 166 ? -13.812 7.168 8.251 1.00 73.38 166 SER A O 1
ATOM 1322 N N . ASP A 1 167 ? -15.322 7.186 9.910 1.00 66.12 167 ASP A N 1
ATOM 1323 C CA . ASP A 1 167 ? -16.497 7.434 9.060 1.00 66.12 167 ASP A CA 1
ATOM 1324 C C . ASP A 1 167 ? -16.666 8.906 8.626 1.00 66.12 167 ASP A C 1
ATOM 1326 O O . ASP A 1 167 ? -17.357 9.181 7.641 1.00 66.12 167 ASP A O 1
ATOM 1330 N N . LEU A 1 168 ? -16.052 9.869 9.327 1.00 55.97 168 LEU A N 1
ATOM 1331 C CA . LEU A 1 168 ? -16.228 11.301 9.035 1.00 55.97 168 LEU A CA 1
ATOM 1332 C C . LEU A 1 168 ? -15.455 11.750 7.786 1.00 55.97 168 LEU A C 1
ATOM 1334 O O . LEU A 1 168 ? -15.942 12.612 7.053 1.00 55.97 168 LEU A O 1
ATOM 1338 N N . ASP A 1 169 ? -14.319 11.119 7.484 1.00 53.19 169 ASP A N 1
ATOM 1339 C CA . ASP A 1 169 ? -13.521 11.443 6.292 1.00 53.19 169 ASP A CA 1
ATOM 1340 C C . ASP A 1 169 ? -14.209 11.011 4.984 1.00 53.19 169 ASP A C 1
ATOM 1342 O O . ASP A 1 169 ? -14.002 11.617 3.936 1.00 53.19 169 ASP A O 1
ATOM 1346 N N . GLY A 1 170 ? -15.097 10.010 5.028 1.00 48.28 170 GLY A N 1
ATOM 1347 C CA . GLY A 1 170 ? -15.847 9.548 3.854 1.00 48.28 170 GLY A CA 1
ATOM 1348 C C . GLY A 1 170 ? -17.091 10.377 3.510 1.00 48.28 170 GLY A C 1
ATOM 1349 O O . GLY A 1 170 ? -17.616 10.247 2.404 1.00 48.28 170 GLY A O 1
ATOM 1350 N N . HIS A 1 171 ? -17.589 11.207 4.434 1.00 42.69 171 HIS A N 1
ATOM 1351 C CA . HIS A 1 171 ? -18.830 11.969 4.243 1.00 42.69 171 HIS A CA 1
ATOM 1352 C C . HIS A 1 171 ? -18.609 13.343 3.587 1.00 42.69 171 HIS A C 1
ATOM 1354 O O . HIS A 1 171 ? -19.515 13.849 2.924 1.00 42.69 171 HIS A O 1
ATOM 1360 N N . ASN A 1 172 ? -17.407 13.921 3.695 1.00 44.03 172 ASN A N 1
ATOM 1361 C CA . ASN A 1 172 ? -17.099 15.219 3.079 1.00 44.03 172 ASN A CA 1
ATOM 1362 C C . ASN A 1 172 ? -16.895 15.140 1.552 1.00 44.03 172 ASN A C 1
ATOM 1364 O O . ASN A 1 172 ? -17.281 16.069 0.848 1.00 44.03 172 ASN A O 1
ATOM 1368 N N . GLU A 1 173 ? -16.407 14.021 1.001 1.00 47.81 173 GLU A N 1
ATOM 1369 C CA . GLU A 1 173 ? -16.262 13.860 -0.462 1.00 47.81 173 GLU A CA 1
ATOM 1370 C C . GLU A 1 173 ? -17.605 13.693 -1.200 1.00 47.81 173 GLU A C 1
ATOM 1372 O O . GLU A 1 173 ? -17.702 13.962 -2.400 1.00 47.81 173 GLU A O 1
ATOM 1377 N N . ALA A 1 174 ? -18.661 13.257 -0.504 1.00 49.34 174 ALA A N 1
ATOM 1378 C CA . ALA A 1 174 ? -19.986 13.079 -1.097 1.00 49.34 174 ALA A CA 1
ATOM 1379 C C . ALA A 1 174 ? -20.765 14.400 -1.241 1.00 49.34 174 ALA A C 1
ATOM 1381 O O . ALA A 1 174 ? -21.693 14.463 -2.046 1.00 49.34 174 ALA A O 1
ATOM 1382 N N . MET A 1 175 ? -20.382 15.456 -0.510 1.00 50.41 175 MET A N 1
ATOM 1383 C CA . MET A 1 175 ? -20.993 16.784 -0.648 1.00 50.41 175 MET A CA 1
ATOM 1384 C C . MET A 1 175 ? -20.312 17.669 -1.704 1.00 50.41 175 MET A C 1
ATOM 1386 O O . MET A 1 175 ? -20.972 18.547 -2.248 1.00 50.41 175 MET A O 1
ATOM 1390 N N . GLU A 1 176 ? -19.045 17.433 -2.065 1.00 48.78 176 GLU A N 1
ATOM 1391 C CA . GLU A 1 176 ? -18.363 18.238 -3.099 1.00 48.78 176 GLU A CA 1
ATOM 1392 C C . GLU A 1 176 ? -18.697 17.827 -4.544 1.00 48.78 176 GLU A C 1
ATOM 1394 O O . GLU A 1 176 ? -18.490 18.610 -5.466 1.00 48.78 176 GLU A O 1
ATOM 1399 N N . LYS A 1 177 ? -19.264 16.634 -4.775 1.00 50.56 177 LYS A N 1
ATOM 1400 C CA . LYS A 1 177 ? -19.721 16.201 -6.117 1.00 50.56 177 LYS A CA 1
ATOM 1401 C C . LYS A 1 177 ? -21.187 16.528 -6.416 1.00 50.56 177 LYS A C 1
ATOM 1403 O O . LYS A 1 177 ? -21.725 16.068 -7.422 1.00 50.56 177 LYS A O 1
ATOM 1408 N N . GLY A 1 178 ? -21.829 17.302 -5.546 1.00 49.00 178 GLY A N 1
ATOM 1409 C CA . GLY A 1 178 ? -23.213 17.741 -5.678 1.00 49.00 178 GLY A CA 1
ATOM 1410 C C . GLY A 1 178 ? -23.333 19.259 -5.672 1.00 49.00 178 GLY A C 1
ATOM 1411 O O . GLY A 1 178 ? -24.003 19.793 -4.794 1.00 49.00 178 GLY A O 1
ATOM 1412 N N . ASN A 1 179 ? -22.681 19.943 -6.617 1.00 37.75 179 ASN A N 1
ATOM 1413 C CA . ASN A 1 179 ? -23.024 21.317 -6.997 1.00 37.75 179 ASN A CA 1
ATOM 1414 C C . ASN A 1 179 ? -22.621 21.607 -8.446 1.00 37.75 179 ASN A C 1
ATOM 1416 O O . ASN A 1 179 ? -21.440 21.368 -8.781 1.00 37.75 179 ASN A O 1
#

Secondary structure (DSSP, 8-state):
-HHHHHHHHHHHHHHHHHHHHHHHHHHHHHHHHHHHHHHHHHHHHHHHHHHHHHHHSPPB-S-HHHHHHHHHHHHHHHHHTT-GGGHHHHHHHHB-THHHHHHHHHHHH-TT--HHHHHHHHHHHHS----HHHHHHHHHH----TT--HHHHHHHHHHHHHHHTTTTHHHHHHHHT--

Mean predicted aligned error: 13.64 Å

Radius of gyration: 30.87 Å; Cα contacts (8 Å, |Δi|>4): 108; chains: 1; bounding box: 70×38×106 Å

Sequence (179 aa):
MDNQDASMSAQKVEIAFNGVANELHGLREVVNLQGDVATELKGLKSAICSQNVVQGITPFEGNTKNFKAWIKSIEKYALLFNDMERIKEIAFQTCKGACSDYIQRYLRDHRDTTWEQLKKELTSRFGEITDPQHASTLLRQLKQKGDESVQIYAENLLNLANEAYSDLDGHNEAMEKGN